Protein AF-A0A937F7K2-F1 (afdb_monomer_lite)

Secondary structure (DSSP, 8-state):
------SS-SSS-S--------------EEEEEEEE-TTSS-EEEEEEEEE-SSTT---S----S-SS---SS--HHHHHHHHHSSSEEEE-GGGGGTSSS-SEEEEEEEE-TTS-EEEEEEEEE-SEEE-TT--EEE-SS---EEEEEEEEEEETTEEEEEEEETTEEEEEEEEEE-TTS-EEEEEEEETTTEEEEEEE-

Sequence (201 aa):
MKYALIYMILLLSANITLINAGYAQVRDQRVTIYKYNPEEKDSTLIATRIYIGDSLISESGKFYWSLPIKSEFIDETIIDAAREQNPYESFDSLLCETGGASAWNKYEISFDEKKRPKMAYHYKAYYEKYDDEGNAYYAESPDYTLGEKIIFIYTKHGYVEKAYANDQLIEKIEKYYGTNGKLIKERWKAYDEYNYLIIYH

Structure (mmCIF, N/CA/C/O backbone):
data_AF-A0A937F7K2-F1
#
_entry.id   AF-A0A937F7K2-F1
#
loop_
_atom_site.group_PDB
_atom_site.id
_atom_site.type_symbol
_atom_site.label_atom_id
_atom_site.label_alt_id
_atom_site.label_comp_id
_atom_site.label_asym_id
_atom_site.label_entity_id
_atom_site.label_seq_id
_atom_site.pdbx_PDB_ins_code
_atom_site.Cartn_x
_atom_site.Cartn_y
_atom_site.Cartn_z
_atom_site.occupancy
_atom_site.B_iso_or_equiv
_atom_site.auth_seq_id
_atom_site.auth_comp_id
_atom_site.auth_asym_id
_atom_site.auth_atom_id
_atom_site.pdbx_PDB_model_num
ATOM 1 N N . MET A 1 1 ? -29.844 66.360 -4.852 1.00 39.72 1 MET A N 1
ATOM 2 C CA . MET A 1 1 ? -30.413 65.058 -4.433 1.00 39.72 1 MET A CA 1
ATOM 3 C C . MET A 1 1 ? -29.308 64.026 -4.637 1.00 39.72 1 MET A C 1
ATOM 5 O O . MET A 1 1 ? -28.987 63.771 -5.780 1.00 39.72 1 MET A O 1
ATOM 9 N N . LYS A 1 2 ? -28.485 63.603 -3.670 1.00 33.84 2 LYS A N 1
ATOM 10 C CA . LYS A 1 2 ? -28.694 63.222 -2.260 1.00 33.84 2 LYS A CA 1
ATOM 11 C C . LYS A 1 2 ? -29.590 61.973 -2.100 1.00 33.84 2 LYS A C 1
ATOM 13 O O . LYS A 1 2 ? -30.798 62.092 -2.235 1.00 33.84 2 LYS A O 1
ATOM 18 N N . TYR A 1 3 ? -28.911 60.871 -1.745 1.00 31.61 3 TYR A N 1
ATOM 19 C CA . TYR A 1 3 ? -29.329 59.628 -1.063 1.00 31.61 3 TYR A CA 1
ATOM 20 C C . TYR A 1 3 ? -30.013 58.495 -1.846 1.00 31.61 3 TYR A C 1
ATOM 22 O O . TYR A 1 3 ? -31.197 58.570 -2.143 1.00 31.61 3 TYR A O 1
ATOM 30 N N . ALA A 1 4 ? -29.238 57.422 -2.077 1.00 36.69 4 ALA A N 1
ATOM 31 C CA . ALA A 1 4 ? -29.454 56.026 -1.631 1.00 36.69 4 ALA A CA 1
ATOM 32 C C . ALA A 1 4 ? -28.521 55.132 -2.486 1.00 36.69 4 ALA A C 1
ATOM 34 O O . ALA A 1 4 ? -28.750 55.006 -3.680 1.00 36.69 4 ALA A O 1
ATOM 35 N N . LEU A 1 5 ? -27.368 54.583 -2.080 1.00 30.30 5 LEU A N 1
ATOM 36 C CA . LEU A 1 5 ? -26.919 53.947 -0.834 1.00 30.30 5 LEU A CA 1
ATOM 37 C C . LEU A 1 5 ? -27.985 53.059 -0.183 1.00 30.30 5 LEU A C 1
ATOM 39 O O . LEU A 1 5 ? -29.041 53.550 0.191 1.00 30.30 5 LEU A O 1
ATOM 43 N N . ILE A 1 6 ? -27.605 51.797 0.044 1.00 37.38 6 ILE A N 1
ATOM 44 C CA . ILE A 1 6 ? -28.350 50.724 0.721 1.00 37.38 6 ILE A CA 1
ATOM 45 C C . ILE A 1 6 ? -29.261 49.943 -0.234 1.00 37.38 6 ILE A C 1
ATOM 47 O O . ILE A 1 6 ? -30.431 50.254 -0.360 1.00 37.38 6 ILE A O 1
ATOM 51 N N . TYR A 1 7 ? -28.695 48.949 -0.928 1.00 30.92 7 TYR A N 1
ATOM 52 C CA . TYR A 1 7 ? -29.225 47.574 -1.061 1.00 30.92 7 TYR A CA 1
ATOM 53 C C . TYR A 1 7 ? -28.327 46.755 -2.008 1.00 30.92 7 TYR A C 1
ATOM 55 O O . TYR A 1 7 ? -28.735 46.307 -3.069 1.00 30.92 7 TYR A O 1
ATOM 63 N N . MET A 1 8 ? -27.060 46.569 -1.629 1.00 30.59 8 MET A N 1
ATOM 64 C CA . MET A 1 8 ? -26.275 45.399 -2.060 1.00 30.59 8 MET A CA 1
ATOM 65 C C . MET A 1 8 ? -25.144 45.116 -1.059 1.00 30.59 8 MET A C 1
ATOM 67 O O . MET A 1 8 ? -24.007 44.821 -1.401 1.00 30.59 8 MET A O 1
ATOM 71 N N . ILE 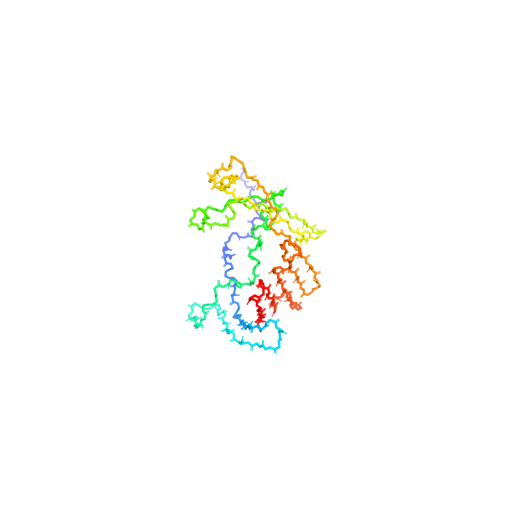A 1 9 ? -25.493 45.243 0.223 1.00 34.94 9 ILE A N 1
ATOM 72 C CA . ILE A 1 9 ? -24.753 44.708 1.364 1.00 34.94 9 ILE A CA 1
ATOM 73 C C . ILE A 1 9 ? -25.775 43.852 2.103 1.00 34.94 9 ILE A C 1
ATOM 75 O O . ILE A 1 9 ? -26.528 44.373 2.916 1.00 34.94 9 ILE A O 1
ATOM 79 N N . LEU A 1 10 ? -25.886 42.584 1.705 1.00 32.47 10 LEU A N 1
ATOM 80 C CA . LEU A 1 10 ? -26.440 41.466 2.482 1.00 32.47 10 LEU A CA 1
ATOM 81 C C . LEU A 1 10 ? -26.350 40.203 1.618 1.00 32.47 10 LEU A C 1
ATOM 83 O O . LEU A 1 10 ? -27.298 39.812 0.951 1.00 32.47 10 LEU A O 1
ATOM 87 N N . LEU A 1 11 ? -25.127 39.668 1.577 1.00 30.69 11 LEU A N 1
ATOM 88 C CA . LEU A 1 11 ? -24.752 38.250 1.402 1.00 30.69 11 LEU A CA 1
ATOM 89 C C . LEU A 1 11 ? -23.218 38.086 1.329 1.00 30.69 11 LEU A C 1
ATOM 91 O O . LEU A 1 11 ? -22.712 36.974 1.364 1.00 30.69 11 LEU A O 1
ATOM 95 N N . LEU A 1 12 ? -22.471 39.197 1.348 1.00 31.72 12 LEU A N 1
ATOM 96 C CA . LEU A 1 12 ? -21.011 39.261 1.515 1.00 31.72 12 LEU A CA 1
ATOM 97 C C . LEU A 1 12 ? -20.579 39.537 2.969 1.00 31.72 12 LEU A C 1
ATOM 99 O O . LEU A 1 12 ? -19.552 40.153 3.233 1.00 31.72 12 LEU A O 1
ATOM 103 N N . SER A 1 13 ? -21.374 39.058 3.925 1.00 31.42 13 SER A N 1
ATOM 104 C CA . SER A 1 13 ? -21.072 39.085 5.357 1.00 31.42 13 SER A CA 1
ATOM 105 C C . SER A 1 13 ? -21.273 37.697 5.969 1.00 31.42 13 SER A C 1
ATOM 107 O O . SER A 1 13 ? -22.071 37.509 6.883 1.00 31.42 13 SER A O 1
ATOM 109 N N . ALA A 1 14 ? -20.536 36.719 5.448 1.00 30.73 14 ALA A N 1
ATOM 110 C CA . ALA A 1 14 ? -19.924 35.699 6.288 1.00 30.73 14 ALA A CA 1
ATOM 111 C C . ALA A 1 14 ? -18.424 35.989 6.245 1.00 30.73 14 ALA A C 1
ATOM 113 O O . ALA A 1 14 ? -17.725 35.669 5.289 1.00 30.73 14 ALA A O 1
ATOM 114 N N . ASN A 1 15 ? -18.012 36.759 7.243 1.00 31.00 15 ASN A N 1
ATOM 115 C CA . ASN A 1 15 ? -16.680 37.273 7.478 1.00 31.00 15 ASN A CA 1
ATOM 116 C C . ASN A 1 15 ? -15.559 36.289 7.111 1.00 31.00 15 ASN A C 1
ATOM 118 O O . ASN A 1 15 ? -15.433 35.203 7.671 1.00 31.00 15 ASN A O 1
ATOM 122 N N . ILE A 1 16 ? -14.681 36.776 6.238 1.00 34.12 16 ILE A N 1
ATOM 123 C CA . ILE A 1 16 ? -13.229 36.653 6.378 1.00 34.12 16 ILE A CA 1
ATOM 124 C C . ILE A 1 16 ? -12.894 36.772 7.869 1.00 34.12 16 ILE A C 1
ATOM 126 O O . ILE A 1 16 ? -13.189 37.816 8.447 1.00 34.12 16 ILE A O 1
ATOM 130 N N . THR A 1 17 ? -12.341 35.724 8.482 1.00 27.12 17 THR A N 1
ATOM 131 C CA . THR A 1 17 ? -11.252 35.739 9.483 1.00 27.12 17 THR A CA 1
ATOM 132 C C . THR A 1 17 ? -11.159 34.354 10.132 1.00 27.12 17 THR A C 1
ATOM 134 O O . THR A 1 17 ? -12.159 33.824 10.601 1.00 27.12 17 THR A O 1
ATOM 137 N N . LEU A 1 18 ? -9.925 33.833 10.180 1.00 28.78 18 LEU A N 1
ATOM 138 C CA . LEU A 1 18 ? -9.449 32.547 10.721 1.00 28.78 18 LEU A CA 1
ATOM 139 C C . LEU A 1 18 ? -9.595 31.391 9.719 1.00 28.78 18 LEU A C 1
ATOM 141 O O . LEU A 1 18 ? -10.656 30.816 9.530 1.00 28.78 18 LEU A O 1
ATOM 145 N N . ILE A 1 19 ? -8.536 31.014 8.996 1.00 30.16 19 ILE A N 1
ATOM 146 C CA . ILE A 1 19 ? -7.372 30.340 9.601 1.00 30.16 19 ILE A CA 1
ATOM 147 C C . ILE A 1 19 ? -7.859 29.403 10.715 1.00 30.16 19 ILE A C 1
ATOM 149 O O . ILE A 1 19 ? -7.518 29.544 11.877 1.00 30.16 19 ILE A O 1
ATOM 153 N N . ASN A 1 20 ? -8.722 28.467 10.345 1.00 28.70 20 ASN A N 1
ATOM 154 C CA . ASN A 1 20 ? -8.587 27.116 10.843 1.00 28.70 20 ASN A CA 1
ATOM 155 C C . ASN A 1 20 ? -7.956 26.357 9.654 1.00 28.70 20 ASN A C 1
ATOM 157 O O . ASN A 1 20 ? -8.675 25.822 8.827 1.00 28.70 20 ASN A O 1
ATOM 161 N N . ALA A 1 21 ? -6.634 26.262 9.455 1.00 29.47 21 ALA A N 1
ATOM 162 C CA . ALA A 1 21 ? -5.661 25.838 10.463 1.00 29.47 21 ALA A CA 1
ATOM 163 C C . ALA A 1 21 ? -6.351 25.127 11.625 1.00 29.47 21 ALA A C 1
ATOM 165 O O . ALA A 1 21 ? -6.107 25.410 12.793 1.00 29.47 21 ALA A O 1
ATOM 166 N N . GLY A 1 22 ? -7.277 24.225 11.289 1.00 28.72 22 GLY A N 1
ATOM 167 C CA . GLY A 1 22 ? -7.557 23.129 12.165 1.00 28.72 22 GLY A CA 1
ATOM 168 C C . GLY A 1 22 ? -6.219 22.419 12.256 1.00 28.72 22 GLY A C 1
ATOM 169 O O . GLY A 1 22 ? -5.944 21.507 11.488 1.00 28.72 22 GLY A O 1
ATOM 170 N N . TYR A 1 23 ? -5.414 22.808 13.246 1.00 33.59 23 TYR A N 1
ATOM 171 C CA . TYR A 1 23 ? -5.164 21.871 14.317 1.00 33.59 23 TYR A CA 1
ATOM 172 C C . TYR A 1 23 ? -6.457 21.073 14.439 1.00 33.59 23 TYR A C 1
ATOM 174 O O . TYR A 1 23 ? -7.418 21.497 15.084 1.00 33.59 23 TYR A O 1
ATOM 182 N N . ALA A 1 24 ? -6.534 19.956 13.704 1.00 34.12 24 ALA A N 1
ATOM 183 C CA . ALA A 1 24 ? -7.294 18.843 14.198 1.00 34.12 24 ALA A CA 1
ATOM 184 C C . ALA A 1 24 ? -6.897 18.841 15.666 1.00 34.12 24 ALA A C 1
ATOM 186 O O . ALA A 1 24 ? -5.700 18.801 15.960 1.00 34.12 24 ALA A O 1
ATOM 187 N N . GLN A 1 25 ? -7.849 19.068 16.573 1.00 38.22 25 GLN A N 1
ATOM 188 C CA . GLN A 1 25 ? -7.627 18.631 17.935 1.00 38.22 25 GLN A CA 1
ATOM 189 C C . GLN A 1 25 ? -7.183 17.191 17.737 1.00 38.22 25 GLN A C 1
ATOM 191 O O . GLN A 1 25 ? -8.003 16.354 17.341 1.00 38.22 25 GLN A O 1
ATOM 196 N N . VAL A 1 26 ? -5.873 16.957 17.832 1.00 45.12 26 VAL A N 1
ATOM 197 C CA . VAL A 1 26 ? -5.283 15.638 17.750 1.00 45.12 26 VAL A CA 1
ATOM 198 C C . VAL A 1 26 ? -5.773 15.056 19.049 1.00 45.12 26 VAL A C 1
ATOM 200 O O . VAL A 1 26 ? -5.193 15.266 20.103 1.00 45.12 26 VAL A O 1
ATOM 203 N N . ARG A 1 27 ? -6.997 14.525 19.013 1.00 49.66 27 ARG A N 1
ATOM 204 C CA . ARG A 1 27 ? -7.576 13.867 20.164 1.00 49.66 27 ARG A CA 1
ATOM 205 C C . ARG A 1 27 ? -6.581 12.798 20.515 1.00 49.66 27 ARG A C 1
ATOM 207 O O . ARG A 1 27 ? -6.181 12.069 19.607 1.00 49.66 27 ARG A O 1
ATOM 214 N N . ASP A 1 28 ? -6.226 12.750 21.789 1.00 55.41 28 ASP A N 1
ATOM 215 C CA . ASP A 1 28 ? -5.266 11.797 22.304 1.00 55.41 28 ASP A CA 1
ATOM 216 C C . ASP A 1 28 ? -5.578 10.417 21.733 1.00 55.41 28 ASP A C 1
ATOM 218 O O . ASP A 1 28 ? -6.597 9.810 22.068 1.00 55.41 28 ASP A O 1
ATOM 222 N N . GLN A 1 29 ? -4.761 9.973 20.782 1.00 65.06 29 GLN A N 1
ATOM 223 C CA . GLN A 1 29 ? -5.010 8.733 20.069 1.00 65.06 29 GLN A CA 1
ATOM 224 C C . GLN A 1 29 ? -3.994 7.739 20.578 1.00 65.06 29 GLN A C 1
ATOM 226 O O . GLN A 1 29 ? -2.799 7.824 20.282 1.00 65.06 29 GLN A O 1
ATOM 231 N N . ARG A 1 30 ? -4.466 6.788 21.381 1.00 73.56 30 ARG A N 1
ATOM 232 C CA . ARG A 1 30 ? -3.632 5.652 21.740 1.00 73.56 30 ARG A CA 1
ATOM 233 C C . ARG A 1 30 ? -3.616 4.696 20.558 1.00 73.56 30 ARG A C 1
ATOM 235 O O . ARG A 1 30 ? -4.656 4.366 19.994 1.00 73.56 30 ARG A O 1
ATOM 242 N N . VAL A 1 31 ? -2.430 4.226 20.213 1.00 76.00 31 VAL A N 1
ATOM 243 C CA . VAL A 1 31 ? -2.203 3.223 19.184 1.00 76.00 31 VAL A CA 1
ATOM 244 C C . VAL A 1 31 ? -1.384 2.095 19.779 1.00 76.00 31 VAL A C 1
ATOM 246 O O . VAL A 1 31 ? -0.337 2.322 20.381 1.00 76.00 31 VAL A O 1
ATOM 249 N N . THR A 1 32 ? -1.857 0.870 19.608 1.00 81.19 32 THR A N 1
ATOM 250 C CA . THR A 1 32 ? -1.149 -0.336 20.038 1.00 81.19 32 THR A CA 1
ATOM 251 C C . THR A 1 32 ? -0.708 -1.11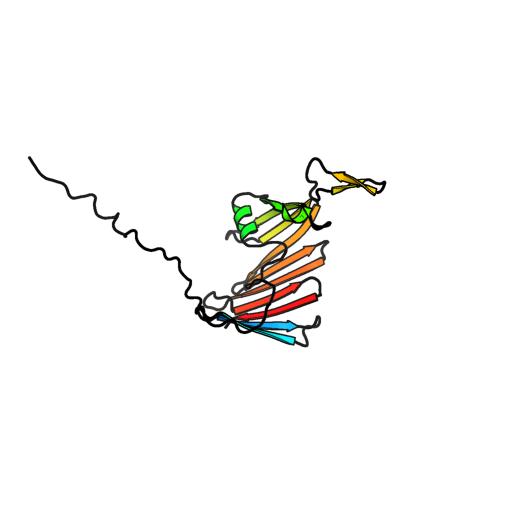1 18.808 1.00 81.19 32 THR A C 1
ATOM 253 O O . THR A 1 32 ? -1.529 -1.389 17.938 1.00 81.19 32 THR A O 1
ATOM 256 N N . ILE A 1 33 ? 0.579 -1.450 18.736 1.00 80.75 33 ILE A N 1
ATOM 257 C CA . ILE A 1 33 ? 1.193 -2.103 17.577 1.00 80.75 33 ILE A CA 1
ATOM 258 C C . I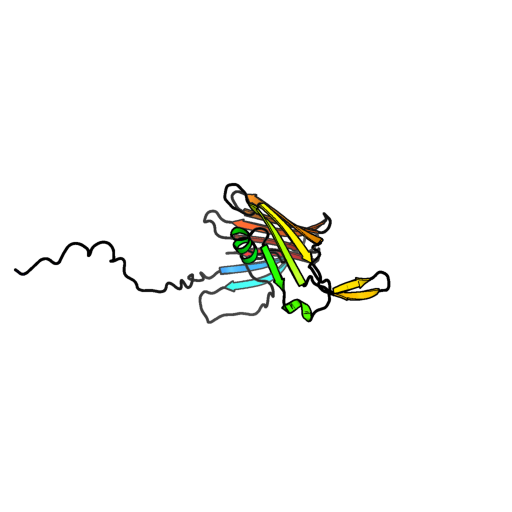LE A 1 33 ? 1.760 -3.453 18.004 1.00 80.75 33 ILE A C 1
ATOM 260 O O . ILE A 1 33 ? 2.634 -3.523 18.869 1.00 80.75 33 ILE A O 1
ATOM 264 N N . TYR A 1 34 ? 1.309 -4.512 17.347 1.00 84.06 34 TYR A N 1
ATOM 265 C CA . TYR A 1 34 ? 1.804 -5.872 17.519 1.00 84.06 34 TYR A CA 1
ATOM 266 C C . TYR A 1 34 ? 2.520 -6.333 16.254 1.00 84.06 34 TYR A C 1
ATOM 268 O O . TYR A 1 34 ? 2.057 -6.034 15.154 1.00 84.06 34 TYR A O 1
ATOM 276 N N . LYS A 1 35 ? 3.604 -7.099 16.405 1.00 85.81 35 LYS A N 1
ATOM 277 C CA . LYS A 1 35 ? 4.201 -7.899 15.326 1.00 85.81 35 LYS A CA 1
ATOM 278 C C . LYS A 1 35 ? 3.862 -9.362 15.565 1.00 85.81 35 LYS A C 1
ATOM 280 O O . LYS A 1 35 ? 4.113 -9.868 16.655 1.00 85.81 35 LYS A O 1
ATOM 285 N N . TYR A 1 36 ? 3.310 -10.025 14.562 1.00 86.25 36 TYR A N 1
ATOM 286 C CA . TYR A 1 36 ? 3.002 -11.449 14.588 1.00 86.25 36 TYR A CA 1
ATOM 287 C C . TYR A 1 36 ? 4.112 -12.259 13.923 1.00 86.25 36 TYR A C 1
ATOM 289 O O . TYR A 1 36 ? 4.803 -11.768 13.028 1.00 86.25 36 TYR A O 1
ATOM 297 N N . ASN A 1 37 ? 4.258 -13.518 14.334 1.00 84.12 37 ASN A N 1
ATOM 298 C CA . ASN A 1 37 ? 5.031 -14.486 13.560 1.00 84.12 37 ASN A CA 1
ATOM 299 C C . ASN A 1 37 ? 4.327 -14.802 12.215 1.00 84.12 37 ASN A C 1
ATOM 301 O O . ASN A 1 37 ? 3.144 -14.477 12.045 1.00 84.12 37 ASN A O 1
ATOM 305 N N . PRO A 1 38 ? 5.016 -15.420 11.237 1.00 79.50 38 PRO A N 1
ATOM 306 C CA . PRO A 1 38 ? 4.414 -15.744 9.939 1.00 79.50 38 PRO A CA 1
ATOM 307 C C . PRO A 1 38 ? 3.143 -16.608 10.034 1.00 79.50 38 PRO A C 1
ATOM 309 O O . PRO A 1 38 ? 2.215 -16.427 9.250 1.00 79.50 38 PRO A O 1
ATOM 312 N N . GLU A 1 39 ? 3.059 -17.489 11.039 1.00 81.12 39 GLU A N 1
ATOM 313 C CA . GLU A 1 39 ? 1.906 -18.373 11.284 1.00 81.12 39 GLU A CA 1
ATOM 314 C C . GLU A 1 39 ? 0.719 -17.693 11.997 1.00 81.12 39 GLU A C 1
ATOM 316 O O . GLU A 1 39 ? -0.320 -18.320 12.191 1.00 81.12 39 GLU A O 1
ATOM 321 N N . GLU A 1 40 ? 0.864 -16.430 12.408 1.00 81.75 40 GLU A N 1
ATOM 322 C CA . GLU A 1 40 ? -0.105 -15.659 13.203 1.00 81.75 40 GLU A CA 1
ATOM 323 C C . GLU A 1 40 ? -0.492 -16.251 14.570 1.00 81.75 40 GLU A C 1
ATOM 325 O O . GLU A 1 40 ? -1.500 -15.851 15.155 1.00 81.75 40 GLU A O 1
ATOM 330 N N . LYS A 1 41 ? 0.289 -17.191 15.102 1.00 82.81 41 LYS A N 1
ATOM 331 C CA . LYS A 1 41 ? -0.012 -17.839 16.387 1.00 82.81 41 LYS A CA 1
ATOM 332 C C . LYS A 1 41 ? 0.448 -17.012 17.579 1.00 82.81 41 LYS A C 1
ATOM 334 O O . LYS A 1 41 ? -0.244 -16.965 18.590 1.00 82.81 41 LYS A O 1
ATOM 339 N N . ASP A 1 42 ? 1.578 -16.328 17.422 1.00 79.38 42 ASP A N 1
ATOM 340 C CA . ASP A 1 42 ? 2.213 -15.551 18.481 1.00 79.38 42 ASP A CA 1
ATOM 341 C C . ASP A 1 42 ? 2.364 -14.095 18.053 1.00 79.38 42 ASP A C 1
ATOM 343 O O . ASP A 1 42 ? 2.586 -13.795 16.875 1.00 79.38 42 ASP A O 1
ATOM 347 N N . SER A 1 43 ? 2.281 -13.186 19.025 1.00 84.31 43 SER A N 1
ATOM 348 C CA . SER A 1 43 ? 2.467 -11.756 18.801 1.00 84.31 43 SER A CA 1
ATOM 349 C C . SER A 1 43 ? 3.338 -11.123 19.873 1.00 84.31 43 SER A C 1
ATOM 351 O O . SER A 1 43 ? 3.155 -11.390 21.061 1.00 84.31 43 SER A O 1
ATOM 353 N N . THR A 1 44 ? 4.196 -10.200 19.460 1.00 81.56 44 THR A N 1
ATOM 354 C CA . THR A 1 44 ? 4.988 -9.350 20.347 1.00 81.56 44 THR A CA 1
ATOM 355 C C . THR A 1 44 ? 4.430 -7.934 20.302 1.00 81.56 44 THR A C 1
ATOM 357 O O . THR A 1 44 ? 4.275 -7.362 19.220 1.00 81.56 44 THR A O 1
ATOM 360 N N . LEU A 1 45 ? 4.134 -7.349 21.467 1.00 79.56 45 LEU A N 1
ATOM 361 C CA . LEU A 1 45 ? 3.837 -5.920 21.566 1.00 79.56 45 LEU A CA 1
ATOM 362 C C . LEU A 1 45 ? 5.104 -5.140 21.203 1.00 79.56 45 LEU A C 1
ATOM 364 O O . LEU A 1 45 ? 6.104 -5.218 21.910 1.00 79.56 45 LEU A O 1
ATOM 368 N N . ILE A 1 46 ? 5.055 -4.398 20.101 1.00 74.56 46 ILE A N 1
ATOM 369 C CA . ILE A 1 46 ? 6.186 -3.597 19.624 1.00 74.56 46 ILE A CA 1
ATOM 370 C C . ILE A 1 46 ? 6.182 -2.229 20.289 1.00 74.56 46 ILE A C 1
ATOM 372 O O . ILE A 1 46 ? 7.218 -1.752 20.743 1.00 74.56 46 ILE A O 1
ATOM 376 N N . ALA A 1 47 ? 5.015 -1.589 20.331 1.00 68.06 47 ALA A N 1
ATOM 377 C CA . ALA A 1 47 ? 4.870 -0.266 20.908 1.00 68.06 47 ALA A CA 1
ATOM 378 C C . ALA A 1 47 ? 3.425 -0.003 21.330 1.00 68.06 47 ALA A C 1
ATOM 380 O O . ALA A 1 47 ? 2.473 -0.440 20.680 1.00 68.06 47 ALA A O 1
ATOM 381 N N . THR A 1 48 ? 3.277 0.794 22.383 1.00 65.75 48 THR A N 1
ATOM 382 C CA . THR A 1 48 ? 2.066 1.579 22.614 1.00 65.75 48 THR A CA 1
ATOM 383 C C . THR A 1 48 ? 2.454 3.035 22.449 1.00 65.75 48 THR A C 1
ATOM 385 O O . THR A 1 48 ? 3.302 3.532 23.181 1.00 65.75 48 THR A O 1
ATOM 388 N N . ARG A 1 49 ? 1.871 3.703 21.458 1.00 66.44 49 ARG A N 1
ATOM 389 C CA . ARG A 1 49 ? 2.071 5.129 21.216 1.00 66.44 49 ARG A CA 1
ATOM 390 C C . ARG A 1 49 ? 0.841 5.876 21.688 1.00 66.44 49 ARG A C 1
ATOM 392 O O . ARG A 1 49 ? -0.275 5.443 21.426 1.00 66.44 49 ARG A O 1
ATOM 399 N N . ILE A 1 50 ? 1.041 6.989 22.372 1.00 56.75 50 ILE A N 1
ATOM 400 C CA . ILE A 1 50 ? -0.033 7.928 22.674 1.00 56.75 50 ILE A CA 1
ATOM 401 C C . ILE A 1 50 ? 0.294 9.179 21.873 1.00 56.75 50 ILE A C 1
ATOM 403 O O . ILE A 1 50 ? 1.287 9.847 22.143 1.00 56.75 50 ILE A O 1
ATOM 407 N N . TYR A 1 51 ? -0.503 9.455 20.847 1.00 59.28 51 TYR A N 1
ATOM 408 C CA . TYR A 1 51 ? -0.457 10.732 20.152 1.00 59.28 51 TYR A CA 1
ATOM 409 C C . TYR A 1 51 ? -1.237 11.717 20.998 1.00 59.28 51 TYR A C 1
ATOM 411 O O . TYR A 1 51 ? -2.440 11.842 20.808 1.00 59.28 51 TYR A O 1
ATOM 419 N N . ILE A 1 52 ? -0.581 12.336 21.976 1.00 48.81 52 ILE A N 1
ATOM 420 C CA . ILE A 1 52 ? -1.206 13.397 22.761 1.00 48.81 52 ILE A CA 1
ATOM 421 C C . ILE A 1 52 ? -1.278 14.628 21.862 1.00 48.81 52 ILE A C 1
ATOM 423 O O . ILE A 1 52 ? -0.281 14.999 21.240 1.00 48.81 52 ILE A O 1
ATOM 427 N N . GLY A 1 53 ? -2.435 15.280 21.789 1.00 46.97 53 GLY A N 1
ATOM 428 C CA . GLY A 1 53 ? -2.578 16.578 21.120 1.00 46.97 53 GLY A CA 1
ATOM 429 C C . GLY A 1 53 ? -1.908 17.732 21.862 1.00 46.97 53 GLY A C 1
ATOM 430 O O . GLY A 1 53 ? -2.335 18.875 21.721 1.00 46.97 53 GLY A O 1
ATOM 431 N N . ASP A 1 54 ? -0.892 17.427 22.666 1.00 36.44 54 ASP A N 1
ATOM 432 C CA . ASP A 1 54 ? -0.156 18.332 23.525 1.00 36.44 54 ASP A CA 1
ATOM 433 C C . ASP A 1 54 ? 1.345 18.130 23.285 1.00 36.44 54 ASP A C 1
ATOM 435 O O . ASP A 1 54 ? 1.860 17.011 23.247 1.00 36.44 54 ASP A O 1
ATOM 439 N N . SER A 1 55 ? 2.048 19.240 23.095 1.00 36.81 55 SER A N 1
ATOM 440 C CA . SER A 1 55 ? 3.435 19.349 22.619 1.00 36.81 55 SER A CA 1
ATOM 441 C C . SER A 1 55 ? 4.520 18.754 23.536 1.00 36.81 55 SER A C 1
ATOM 443 O O . SER A 1 55 ? 5.707 18.912 23.259 1.00 36.81 55 SER A O 1
ATOM 445 N N . LEU A 1 56 ? 4.143 18.098 24.636 1.00 36.44 56 LEU A N 1
ATOM 446 C CA . LEU A 1 56 ? 5.015 17.890 25.795 1.00 36.44 56 LEU A CA 1
ATOM 447 C C . LEU A 1 56 ? 5.467 16.449 26.056 1.00 36.44 56 LEU A C 1
ATOM 449 O O . LEU A 1 56 ? 6.341 16.259 26.899 1.00 36.44 56 LEU A O 1
ATOM 453 N N . ILE A 1 57 ? 4.927 15.430 25.380 1.00 38.38 57 ILE A N 1
ATOM 454 C CA . ILE A 1 57 ? 5.241 14.035 25.737 1.00 38.38 57 ILE A CA 1
ATOM 455 C C . ILE A 1 57 ? 5.442 13.179 24.486 1.00 38.38 57 ILE A C 1
ATOM 457 O O . ILE A 1 57 ? 4.494 12.777 23.818 1.00 38.38 57 ILE A O 1
ATOM 461 N N . SER A 1 58 ? 6.701 12.847 24.201 1.00 39.03 58 SER A N 1
ATOM 462 C CA . SER A 1 58 ? 7.073 11.757 23.298 1.00 39.03 58 SER A CA 1
ATOM 463 C C . SER A 1 58 ? 7.900 10.738 24.077 1.00 39.03 58 SER A C 1
ATOM 465 O O . SER A 1 58 ? 9.124 10.857 24.165 1.00 39.03 58 SER A O 1
ATOM 467 N N . GLU A 1 59 ? 7.245 9.744 24.671 1.00 41.69 59 GLU A N 1
ATOM 468 C CA . GLU A 1 59 ? 7.954 8.628 25.292 1.00 41.69 59 GLU A CA 1
ATOM 469 C C . GLU A 1 59 ? 8.291 7.572 24.231 1.00 41.69 59 GLU A C 1
ATOM 471 O O . GLU A 1 59 ? 7.443 7.071 23.495 1.00 41.69 59 GLU A O 1
ATOM 476 N N . SER A 1 60 ? 9.597 7.336 24.128 1.00 36.69 60 SER A N 1
ATOM 477 C CA . SER A 1 60 ? 10.343 6.322 23.380 1.00 36.69 60 SER A CA 1
ATOM 478 C C . SER A 1 60 ? 9.564 5.256 22.597 1.00 36.69 60 SER A C 1
ATOM 480 O O . SER A 1 60 ? 8.950 4.350 23.153 1.00 36.69 60 SER A O 1
ATOM 482 N N . GLY A 1 61 ? 9.780 5.277 21.281 1.00 40.50 61 GLY A N 1
ATOM 483 C CA . GLY A 1 61 ? 9.598 4.146 20.377 1.00 40.50 61 GLY A CA 1
ATOM 484 C C . GLY A 1 61 ? 9.630 4.650 18.943 1.00 40.50 61 GLY A C 1
ATOM 485 O O . GLY A 1 61 ? 8.606 5.102 18.437 1.00 40.50 61 GLY A O 1
ATOM 486 N N . LYS A 1 62 ? 10.795 4.641 18.281 1.00 40.56 62 LYS A N 1
ATOM 487 C CA . LYS A 1 62 ? 10.917 5.015 16.860 1.00 40.56 62 LYS A CA 1
ATOM 488 C C . LYS A 1 62 ? 10.442 3.845 15.988 1.00 40.56 62 LYS A C 1
ATOM 490 O O . LYS A 1 62 ? 11.226 3.021 15.549 1.00 40.56 62 LYS A O 1
ATOM 495 N N . PHE A 1 63 ? 9.137 3.738 15.780 1.00 40.19 63 PHE A N 1
ATOM 496 C CA . PHE A 1 63 ? 8.564 3.066 14.619 1.00 40.19 63 PHE A CA 1
ATOM 497 C C . PHE A 1 63 ? 8.830 3.953 13.397 1.00 40.19 63 PHE A C 1
ATOM 499 O O . PHE A 1 63 ? 8.412 5.115 13.393 1.00 40.19 63 PHE A O 1
ATOM 506 N N . TYR A 1 64 ? 9.572 3.407 12.435 1.00 44.34 64 TYR A N 1
ATOM 507 C CA . TYR A 1 64 ? 10.073 4.085 11.234 1.00 44.34 64 TYR A CA 1
ATOM 508 C C . TYR A 1 64 ? 9.052 4.144 10.084 1.00 44.34 64 TYR A C 1
ATOM 510 O O . TYR A 1 64 ? 9.353 4.702 9.038 1.00 44.34 64 TYR A O 1
ATOM 518 N N . TRP A 1 65 ? 7.840 3.622 10.290 1.00 50.47 65 TRP A N 1
ATOM 519 C CA . TRP A 1 65 ? 6.770 3.611 9.293 1.00 50.47 65 TRP A CA 1
ATOM 520 C C . TRP A 1 65 ? 5.665 4.602 9.670 1.00 50.47 65 TRP A C 1
ATOM 522 O O . TRP A 1 65 ? 5.308 4.732 10.849 1.00 50.47 65 TRP A O 1
ATOM 532 N N . SER A 1 66 ? 5.138 5.326 8.680 1.00 62.31 66 SER A N 1
ATOM 533 C CA . SER A 1 66 ? 4.058 6.295 8.880 1.00 62.31 66 SER A CA 1
ATOM 534 C C . SER A 1 66 ? 2.776 5.591 9.320 1.00 62.31 66 SER A C 1
ATOM 536 O O . SER A 1 66 ? 2.393 4.579 8.737 1.00 62.31 66 SER A O 1
ATOM 538 N N . LEU A 1 67 ? 2.099 6.144 10.328 1.00 67.69 67 LEU A N 1
ATOM 539 C CA . LEU A 1 67 ? 0.732 5.768 10.683 1.00 67.69 67 LEU A CA 1
ATOM 540 C C . LEU A 1 67 ? -0.230 6.867 10.206 1.00 67.69 67 LEU A C 1
ATOM 542 O O . LEU A 1 67 ? 0.074 8.041 10.431 1.00 67.69 67 LEU A O 1
ATOM 546 N N . PRO A 1 68 ? -1.383 6.527 9.602 1.00 74.31 68 PRO A N 1
ATOM 547 C CA . PRO A 1 68 ? -1.823 5.175 9.234 1.00 74.31 68 PRO A CA 1
ATOM 548 C C . PRO A 1 68 ? -0.943 4.539 8.146 1.00 74.31 68 PRO A C 1
ATOM 550 O O . PRO A 1 68 ? -0.267 5.256 7.408 1.00 74.31 68 PRO A O 1
ATOM 553 N N . ILE A 1 69 ? -0.962 3.204 8.054 1.00 80.69 69 ILE A N 1
ATOM 554 C CA . ILE A 1 69 ? -0.123 2.467 7.094 1.00 80.69 69 ILE A CA 1
ATOM 555 C C . ILE A 1 69 ? -0.504 2.852 5.664 1.00 80.69 69 ILE A C 1
ATOM 557 O O . ILE A 1 69 ? -1.687 2.916 5.316 1.00 80.69 69 ILE A O 1
ATOM 561 N N . LYS A 1 70 ? 0.505 3.103 4.838 1.00 81.88 70 LYS A N 1
ATOM 562 C CA . LYS A 1 70 ? 0.389 3.333 3.398 1.00 81.88 70 LYS A CA 1
ATOM 563 C C . LYS A 1 70 ? 1.145 2.222 2.677 1.00 81.88 70 LYS A C 1
ATOM 565 O O . LYS A 1 70 ? 2.080 1.681 3.263 1.00 81.88 70 LYS A O 1
ATOM 570 N N . SER A 1 71 ? 0.733 1.891 1.457 1.00 84.94 71 SER A N 1
ATOM 571 C CA . SER A 1 71 ? 1.514 0.975 0.627 1.00 84.94 71 SER A CA 1
ATOM 572 C C . SER A 1 71 ? 2.835 1.623 0.241 1.00 84.94 71 SER A C 1
ATOM 574 O O . SER A 1 71 ? 2.924 2.841 0.068 1.00 84.94 71 SER A O 1
ATOM 576 N N . GLU A 1 72 ? 3.862 0.794 0.108 1.00 81.75 72 GLU A N 1
ATOM 577 C CA . GLU A 1 72 ? 5.157 1.211 -0.429 1.00 81.75 72 GLU A CA 1
ATOM 578 C C . GLU A 1 72 ? 5.101 1.497 -1.938 1.00 81.75 72 GLU A C 1
ATOM 580 O O . GLU A 1 72 ? 5.973 2.182 -2.466 1.00 81.75 72 GLU A O 1
ATOM 585 N N . PHE A 1 73 ? 4.069 1.004 -2.630 1.00 87.25 73 PHE A N 1
ATOM 586 C CA . PHE A 1 73 ? 3.914 1.125 -4.082 1.00 87.25 73 PHE A CA 1
ATOM 587 C C . PHE A 1 73 ? 2.955 2.237 -4.490 1.00 87.25 73 PHE A C 1
ATOM 589 O O . PHE A 1 73 ? 3.059 2.769 -5.589 1.00 87.25 73 PHE A O 1
ATOM 596 N N . ILE A 1 74 ? 1.982 2.574 -3.643 1.00 87.12 74 ILE A N 1
ATOM 597 C CA . ILE A 1 74 ? 0.989 3.596 -3.961 1.00 87.12 74 ILE A CA 1
ATOM 598 C C . ILE A 1 74 ? 0.472 4.290 -2.706 1.00 87.12 74 ILE A C 1
ATOM 600 O O . ILE A 1 74 ? 0.209 3.669 -1.678 1.00 87.12 74 ILE A O 1
ATOM 604 N N . ASP A 1 75 ? 0.273 5.601 -2.795 1.00 86.38 75 ASP A N 1
ATOM 605 C CA . ASP A 1 75 ? -0.341 6.372 -1.725 1.00 86.38 75 ASP A CA 1
ATOM 606 C C . ASP A 1 75 ? -1.384 7.367 -2.251 1.00 86.38 75 ASP A C 1
ATOM 608 O O . ASP A 1 75 ? -1.593 7.504 -3.457 1.00 86.38 75 ASP A O 1
ATOM 612 N N . GLU A 1 76 ? -2.073 8.051 -1.333 1.00 85.19 76 GLU A N 1
ATOM 613 C CA . GLU A 1 76 ? -3.118 9.024 -1.683 1.00 85.19 76 GLU A CA 1
ATOM 614 C C . GLU A 1 76 ? -2.597 10.155 -2.581 1.00 85.19 76 GLU A C 1
ATOM 616 O O . GLU A 1 76 ? -3.336 10.635 -3.431 1.00 85.19 76 GLU A O 1
ATOM 621 N N . THR A 1 77 ? -1.319 10.535 -2.468 1.00 86.19 77 THR A N 1
ATOM 622 C CA . THR A 1 77 ? -0.716 11.569 -3.324 1.00 86.19 77 THR A CA 1
ATOM 623 C C . THR A 1 77 ? -0.693 11.113 -4.781 1.00 86.19 77 THR A C 1
ATOM 625 O O . THR A 1 77 ? -1.085 11.860 -5.676 1.00 86.19 77 THR A O 1
ATOM 628 N N . ILE A 1 78 ? -0.275 9.865 -5.017 1.00 89.62 78 ILE A N 1
ATOM 629 C CA . ILE A 1 78 ? -0.270 9.245 -6.349 1.00 89.62 78 ILE A CA 1
ATOM 630 C C . ILE A 1 78 ? -1.701 9.074 -6.866 1.00 89.62 78 ILE A C 1
ATOM 632 O O . ILE A 1 78 ? -1.978 9.367 -8.029 1.00 89.62 78 ILE A O 1
ATOM 636 N N . ILE A 1 79 ? -2.620 8.614 -6.010 1.00 90.69 79 ILE A N 1
ATOM 637 C CA . ILE A 1 79 ? -4.027 8.416 -6.379 1.00 90.69 79 ILE A CA 1
ATOM 638 C C . ILE A 1 79 ? -4.664 9.741 -6.798 1.00 90.69 79 ILE A C 1
ATOM 640 O O . ILE A 1 79 ? -5.349 9.777 -7.820 1.00 90.69 79 ILE A O 1
ATOM 644 N N . ASP A 1 80 ? -4.441 10.813 -6.040 1.00 91.19 80 ASP A N 1
ATOM 645 C CA . ASP A 1 80 ? -4.996 12.133 -6.326 1.00 91.19 80 ASP A CA 1
ATOM 646 C C . ASP A 1 80 ? -4.410 12.724 -7.609 1.00 91.19 80 ASP A C 1
ATOM 648 O O . ASP A 1 80 ? -5.174 13.163 -8.471 1.00 91.19 80 ASP A O 1
ATOM 652 N N . ALA A 1 81 ? -3.092 12.634 -7.812 1.00 89.19 81 ALA A N 1
ATOM 653 C CA . ALA A 1 81 ? -2.462 13.062 -9.062 1.00 89.19 81 ALA A CA 1
ATOM 654 C C . ALA A 1 81 ? -3.015 12.289 -10.277 1.00 89.19 81 ALA A C 1
ATOM 656 O O . ALA A 1 81 ? -3.354 12.876 -11.306 1.00 89.19 81 ALA A O 1
ATOM 657 N N . ALA A 1 82 ? -3.216 10.977 -10.130 1.00 89.62 82 ALA A N 1
ATOM 658 C CA . ALA A 1 82 ? -3.775 10.126 -11.177 1.00 89.62 82 ALA A CA 1
ATOM 659 C C . ALA A 1 82 ? -5.255 10.395 -11.497 1.00 89.62 82 ALA A C 1
ATOM 661 O O . ALA A 1 82 ? -5.747 9.968 -12.543 1.00 89.62 82 ALA A O 1
ATOM 662 N N . ARG A 1 83 ? -5.999 11.099 -10.632 1.00 89.88 83 ARG A N 1
ATOM 663 C CA . ARG A 1 83 ? -7.367 11.550 -10.959 1.00 89.88 83 ARG A CA 1
ATOM 664 C C . ARG A 1 83 ? -7.368 12.683 -11.969 1.00 89.88 83 ARG A C 1
ATOM 666 O O . ARG A 1 83 ? -8.314 12.790 -12.748 1.00 89.88 83 ARG A O 1
ATOM 673 N N . GLU A 1 84 ? -6.355 13.535 -11.910 1.00 91.06 84 GLU A N 1
ATOM 674 C CA . GLU A 1 84 ? -6.209 14.690 -12.793 1.00 91.06 84 GLU A CA 1
ATOM 675 C C . GLU A 1 84 ? -5.515 14.296 -14.099 1.00 91.06 84 GLU A C 1
ATOM 677 O O . GLU A 1 84 ? -5.846 14.828 -15.160 1.00 91.06 84 GLU A O 1
ATOM 682 N N . GLN A 1 85 ? -4.611 13.314 -14.034 1.00 91.56 85 GLN A N 1
ATOM 683 C CA . GLN A 1 85 ? -3.821 12.853 -15.166 1.00 91.56 85 GLN A CA 1
ATOM 684 C C . GLN A 1 85 ? -3.628 11.330 -15.119 1.00 91.56 85 GLN A C 1
ATOM 686 O O . GLN A 1 85 ? -2.866 10.824 -14.307 1.00 91.56 85 GLN A O 1
ATOM 691 N N . ASN A 1 86 ? -4.299 10.592 -16.009 1.00 89.25 86 ASN A N 1
ATOM 692 C CA . ASN A 1 86 ? -4.186 9.133 -16.106 1.00 89.25 86 ASN A CA 1
ATOM 693 C C . ASN A 1 86 ? -3.770 8.726 -17.534 1.00 89.25 86 ASN A C 1
ATOM 695 O O . ASN A 1 86 ? -4.558 8.960 -18.457 1.00 89.25 86 ASN A O 1
ATOM 699 N N . PRO A 1 87 ? -2.583 8.128 -17.746 1.00 92.56 87 PRO A N 1
ATOM 700 C CA . PRO A 1 87 ? -1.610 7.709 -16.730 1.00 92.56 87 PRO A CA 1
ATOM 701 C C . PRO A 1 87 ? -0.928 8.881 -16.006 1.00 92.56 87 PRO A C 1
ATOM 703 O O . PRO A 1 87 ? -0.691 9.927 -16.609 1.00 92.56 87 PRO A O 1
ATOM 706 N N . TYR A 1 88 ? -0.595 8.681 -14.728 1.00 92.69 88 TYR A N 1
ATOM 707 C CA . TYR A 1 88 ? 0.249 9.595 -13.949 1.00 92.69 88 TYR A CA 1
ATOM 708 C C . TYR A 1 88 ? 1.696 9.122 -14.005 1.00 92.69 88 TYR A C 1
ATOM 710 O O . TYR A 1 88 ? 1.971 7.955 -13.732 1.00 92.69 88 TYR A O 1
ATOM 718 N N . GLU A 1 89 ? 2.617 10.022 -14.327 1.00 90.38 89 GLU A N 1
ATOM 719 C CA . GLU A 1 89 ? 4.044 9.727 -14.404 1.00 90.38 89 GLU A CA 1
ATOM 720 C C . GLU A 1 89 ? 4.821 10.595 -13.420 1.00 90.38 89 GLU A C 1
ATOM 722 O O . GLU A 1 89 ? 4.578 11.798 -13.300 1.00 90.38 89 GLU A O 1
ATOM 727 N N . SER A 1 90 ? 5.771 9.980 -12.720 1.00 85.62 90 SER A N 1
ATOM 728 C CA . SER A 1 90 ? 6.677 10.671 -11.813 1.00 85.62 90 SER A CA 1
ATOM 729 C C . SER A 1 90 ? 8.111 10.184 -11.982 1.00 85.62 90 SER A C 1
ATOM 731 O O . SER A 1 90 ? 8.384 9.000 -12.196 1.00 85.62 90 SER A O 1
ATOM 733 N N . PHE A 1 91 ? 9.035 11.135 -11.884 1.00 78.50 91 PHE A N 1
ATOM 734 C CA . PHE A 1 91 ? 10.467 10.884 -11.833 1.00 78.50 91 PHE A CA 1
ATOM 735 C C . PHE A 1 91 ? 10.921 10.929 -10.376 1.00 78.50 91 PHE A C 1
ATOM 737 O O . PHE A 1 91 ? 10.634 11.906 -9.679 1.00 78.50 91 PHE A O 1
ATOM 744 N N . ASP A 1 92 ? 11.630 9.899 -9.920 1.00 69.94 92 ASP A N 1
ATOM 745 C CA . ASP A 1 92 ? 12.241 9.901 -8.592 1.00 69.94 92 ASP A CA 1
ATOM 746 C C . ASP A 1 92 ? 13.728 10.253 -8.709 1.00 69.94 92 ASP A C 1
ATOM 748 O O . ASP A 1 92 ? 14.583 9.432 -9.047 1.00 69.94 92 ASP A O 1
ATOM 752 N N . SER A 1 93 ? 14.029 11.524 -8.433 1.00 57.47 93 SER A N 1
ATOM 753 C CA . SER A 1 93 ? 15.376 12.082 -8.539 1.00 57.47 93 SER A CA 1
ATOM 754 C C . SER A 1 93 ? 16.349 11.578 -7.473 1.00 57.47 93 SER A C 1
ATOM 756 O O . SER A 1 93 ? 17.552 11.771 -7.631 1.00 57.47 93 SER A O 1
ATOM 758 N N . LEU A 1 94 ? 15.863 10.964 -6.387 1.00 54.81 94 LEU A N 1
ATOM 759 C CA . LEU A 1 94 ? 16.707 10.456 -5.295 1.00 54.81 94 LEU A CA 1
ATOM 760 C C . LEU A 1 94 ? 17.330 9.087 -5.629 1.00 54.81 94 LEU A C 1
ATOM 762 O O . LEU A 1 94 ? 18.193 8.593 -4.904 1.00 54.81 94 LEU A O 1
ATOM 766 N N . LEU A 1 95 ? 16.939 8.486 -6.756 1.00 56.31 95 LEU A N 1
ATOM 767 C CA . LEU A 1 95 ? 17.416 7.179 -7.211 1.00 56.31 95 LEU A CA 1
ATOM 768 C C . LEU A 1 95 ? 18.790 7.190 -7.876 1.00 56.31 95 LEU A C 1
ATOM 770 O O . LEU A 1 95 ? 19.447 6.149 -7.915 1.00 56.31 95 LEU A O 1
ATOM 774 N N . CYS A 1 96 ? 19.263 8.347 -8.348 1.00 45.66 96 CYS A N 1
ATOM 775 C CA . CYS A 1 96 ? 20.593 8.481 -8.952 1.00 45.66 96 CYS A CA 1
ATOM 776 C C . CYS A 1 96 ? 21.740 8.076 -8.004 1.00 45.66 96 CYS A C 1
ATOM 778 O O . CYS A 1 96 ? 22.863 7.886 -8.459 1.00 45.66 96 CYS A O 1
ATOM 780 N N . GLU A 1 97 ? 21.472 7.934 -6.701 1.00 42.03 97 GLU A N 1
ATOM 781 C CA . GLU A 1 97 ? 22.484 7.676 -5.673 1.00 42.03 97 GLU A CA 1
ATOM 782 C C . GLU A 1 97 ? 22.533 6.217 -5.177 1.00 42.03 97 GLU A C 1
ATOM 784 O O . GLU A 1 97 ? 23.485 5.858 -4.487 1.00 42.03 97 GLU A O 1
ATOM 789 N N . THR A 1 98 ? 21.552 5.356 -5.498 1.00 38.00 98 THR A N 1
ATOM 790 C CA . THR A 1 98 ? 21.368 4.074 -4.770 1.00 38.00 98 THR A CA 1
ATOM 791 C C . THR A 1 98 ? 21.389 2.789 -5.598 1.00 38.00 98 THR A C 1
ATOM 793 O O . THR A 1 98 ? 21.292 1.722 -5.002 1.00 38.00 98 THR A O 1
ATOM 796 N N . GLY A 1 99 ? 21.596 2.847 -6.920 1.00 40.41 99 GLY A N 1
ATOM 797 C CA . GLY A 1 99 ? 21.892 1.667 -7.748 1.00 40.41 99 GLY A CA 1
ATOM 798 C C . GLY A 1 99 ? 20.884 0.517 -7.604 1.00 40.41 99 GLY A C 1
ATOM 799 O O . GLY A 1 99 ? 21.148 -0.452 -6.898 1.00 40.41 99 GLY A O 1
ATOM 800 N N . GLY A 1 100 ? 19.744 0.594 -8.304 1.00 47.72 100 GLY A N 1
ATOM 801 C CA . GLY A 1 100 ? 18.862 -0.573 -8.485 1.00 47.72 100 GLY A CA 1
ATOM 802 C C . GLY A 1 100 ? 17.348 -0.359 -8.381 1.00 47.72 100 GLY A C 1
ATOM 803 O O . GLY A 1 100 ? 16.608 -1.328 -8.536 1.00 47.72 100 GLY A O 1
ATOM 804 N N . ALA A 1 101 ? 16.846 0.862 -8.175 1.00 54.88 101 ALA A N 1
ATOM 805 C CA . ALA A 1 101 ? 15.408 1.163 -8.232 1.00 54.88 101 ALA A CA 1
ATOM 806 C C . ALA A 1 101 ? 15.053 2.042 -9.453 1.00 54.88 101 ALA A C 1
ATOM 808 O O . ALA A 1 101 ? 15.906 2.718 -10.025 1.00 54.88 101 ALA A O 1
ATOM 809 N N . SER A 1 102 ? 13.811 1.943 -9.933 1.00 57.59 102 SER A N 1
ATOM 810 C CA . SER A 1 102 ? 13.373 2.489 -11.226 1.00 57.59 102 SER A CA 1
ATOM 811 C C . SER A 1 102 ? 13.264 4.012 -11.232 1.00 57.59 102 SER A C 1
ATOM 813 O O . SER A 1 102 ? 12.420 4.560 -10.530 1.00 57.59 102 SER A O 1
ATOM 815 N N . ALA A 1 103 ? 14.053 4.683 -12.074 1.00 71.06 103 ALA A N 1
ATOM 816 C CA . ALA A 1 103 ? 14.092 6.144 -12.206 1.00 71.06 103 ALA A CA 1
ATOM 817 C C . ALA A 1 103 ? 12.729 6.783 -12.542 1.00 71.06 103 ALA A C 1
ATOM 819 O O . ALA A 1 103 ? 12.450 7.914 -12.143 1.00 71.06 103 ALA A O 1
ATOM 820 N N . TRP A 1 104 ? 11.876 6.053 -13.265 1.00 82.12 104 TRP A N 1
ATOM 821 C CA . TRP A 1 104 ? 10.550 6.509 -13.671 1.00 82.12 104 TRP A CA 1
ATOM 822 C C . TRP A 1 104 ? 9.462 5.565 -13.181 1.00 82.12 104 TRP A C 1
ATOM 824 O O . TRP A 1 104 ? 9.547 4.347 -13.366 1.00 82.12 104 TRP A O 1
ATOM 834 N N . ASN A 1 105 ? 8.405 6.157 -12.634 1.00 86.88 105 ASN A N 1
ATOM 835 C CA . ASN A 1 105 ? 7.191 5.473 -12.225 1.00 86.88 105 ASN A CA 1
ATOM 836 C C . ASN A 1 105 ? 6.028 5.956 -13.088 1.00 86.88 105 ASN A C 1
ATOM 838 O O . ASN A 1 105 ? 5.870 7.155 -13.316 1.00 86.88 105 ASN A O 1
ATOM 842 N N . LYS A 1 106 ? 5.200 5.024 -13.552 1.00 92.31 106 LYS A N 1
ATOM 843 C CA . LYS A 1 106 ? 3.945 5.320 -14.245 1.00 92.31 106 LYS A CA 1
ATOM 844 C C . LYS A 1 106 ? 2.811 4.557 -13.580 1.00 92.31 106 LYS A C 1
ATOM 846 O O . LYS A 1 106 ? 2.940 3.362 -13.329 1.00 92.31 106 LYS A O 1
ATOM 851 N N . TYR A 1 107 ? 1.692 5.226 -13.347 1.00 94.44 107 TYR A N 1
ATOM 852 C CA . TYR A 1 107 ? 0.511 4.664 -12.708 1.00 94.44 107 TYR A CA 1
ATOM 853 C C . TYR A 1 107 ? -0.695 4.769 -13.629 1.00 94.44 107 TYR A C 1
ATOM 855 O O . TYR A 1 107 ? -1.076 5.857 -14.055 1.00 94.44 107 TYR A O 1
ATOM 863 N N . GLU A 1 108 ? -1.332 3.632 -13.883 1.00 97.06 108 GLU A N 1
ATOM 864 C CA . GLU A 1 108 ? -2.627 3.555 -14.557 1.00 97.06 108 GLU A CA 1
ATOM 865 C C . GLU A 1 108 ? -3.677 3.088 -13.548 1.00 97.06 108 GLU A C 1
ATOM 867 O O . GLU A 1 108 ? -3.707 1.914 -13.168 1.00 97.06 108 GLU A O 1
ATOM 872 N N . ILE A 1 109 ? -4.529 4.008 -13.084 1.00 97.25 109 ILE A N 1
ATOM 873 C CA . ILE A 1 109 ? -5.516 3.729 -12.029 1.00 97.25 109 ILE A CA 1
ATOM 874 C C . ILE A 1 109 ? -6.926 3.692 -12.608 1.00 97.25 109 ILE A C 1
ATOM 876 O O . ILE A 1 109 ? -7.379 4.606 -13.292 1.00 97.25 109 ILE A O 1
ATOM 880 N N . SER A 1 110 ? -7.661 2.637 -12.286 1.00 97.12 110 SER A N 1
ATOM 881 C CA . SER A 1 110 ? -9.094 2.531 -12.550 1.00 97.12 110 SER A CA 1
ATOM 882 C C . SER A 1 110 ? -9.892 2.842 -11.289 1.00 97.12 110 SER A C 1
ATOM 884 O O . SER A 1 110 ? -9.493 2.470 -10.184 1.00 97.12 110 SER A O 1
ATOM 886 N N . PHE A 1 111 ? -11.046 3.485 -11.453 1.00 95.25 111 PHE A N 1
ATOM 887 C CA . PHE A 1 111 ? -11.930 3.873 -10.355 1.00 95.25 111 PHE A CA 1
ATOM 888 C C . PHE A 1 111 ? -13.300 3.195 -10.484 1.00 95.25 111 PHE A C 1
ATOM 890 O O . PHE A 1 111 ? -13.734 2.847 -11.582 1.00 95.25 111 PHE A O 1
ATOM 897 N N . ASP A 1 112 ? -13.983 2.987 -9.359 1.00 93.00 112 ASP A N 1
ATOM 898 C CA . ASP A 1 112 ? -15.370 2.518 -9.334 1.00 93.00 112 ASP A CA 1
ATOM 899 C C . ASP A 1 112 ? -16.384 3.658 -9.574 1.00 93.00 112 ASP A C 1
ATOM 901 O O . ASP A 1 112 ? -16.022 4.827 -9.708 1.00 93.00 112 ASP A O 1
ATOM 905 N N . GLU A 1 113 ? -17.681 3.334 -9.597 1.00 92.69 113 GLU A N 1
ATOM 906 C CA . GLU A 1 113 ? -18.773 4.309 -9.790 1.00 92.69 113 GLU A CA 1
ATOM 907 C C . GLU A 1 113 ? -18.807 5.415 -8.720 1.00 92.69 113 GLU A C 1
ATOM 909 O O . GLU A 1 113 ? -19.312 6.511 -8.960 1.00 92.69 113 GLU A O 1
ATOM 914 N N . LYS A 1 114 ? -18.246 5.148 -7.535 1.00 92.31 114 LYS A N 1
ATOM 915 C CA . LYS A 1 114 ? -18.106 6.116 -6.439 1.00 92.31 114 LYS A CA 1
ATOM 916 C C . LYS A 1 114 ? -16.778 6.871 -6.506 1.00 92.31 114 LYS A C 1
ATOM 918 O O . LYS A 1 114 ? -16.41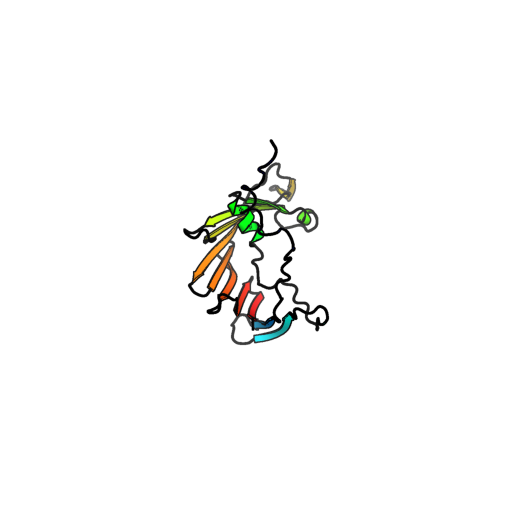4 7.541 -5.542 1.00 92.31 114 LYS A O 1
ATOM 923 N N . LYS A 1 115 ? -16.058 6.765 -7.626 1.00 91.31 115 LYS A N 1
ATOM 924 C CA . LYS A 1 115 ? -14.731 7.342 -7.858 1.00 91.31 115 LYS A CA 1
ATOM 925 C C . LYS A 1 115 ? -13.674 6.855 -6.862 1.00 91.31 115 LYS A C 1
ATOM 927 O O . LYS A 1 115 ? -12.716 7.575 -6.600 1.00 91.31 115 LYS A O 1
ATOM 932 N N . ARG A 1 116 ? -13.805 5.661 -6.289 1.00 92.44 116 ARG A N 1
ATOM 933 C CA . ARG A 1 116 ? -12.779 5.072 -5.409 1.00 92.44 116 ARG A CA 1
ATOM 934 C C . ARG A 1 116 ? -11.815 4.221 -6.240 1.00 92.44 116 ARG A C 1
ATOM 936 O O . ARG A 1 116 ? -12.299 3.568 -7.166 1.00 92.44 116 ARG A O 1
ATOM 943 N N . PRO A 1 117 ? -10.496 4.227 -5.975 1.00 94.81 117 PRO A N 1
ATOM 944 C CA . PRO A 1 117 ? -9.555 3.421 -6.751 1.00 94.81 117 PRO A CA 1
ATOM 945 C C . PRO A 1 117 ? -9.933 1.945 -6.638 1.00 94.81 117 PRO A C 1
ATOM 947 O O . PRO A 1 117 ? -10.230 1.460 -5.560 1.00 94.81 117 PRO A O 1
ATOM 950 N N . LYS A 1 118 ? -9.989 1.235 -7.760 1.00 96.38 118 LYS A N 1
ATOM 951 C CA . LYS A 1 118 ? -10.372 -0.182 -7.843 1.00 96.38 118 LYS A CA 1
ATOM 952 C C . LYS A 1 118 ? -9.159 -1.056 -8.126 1.00 96.38 118 LYS A C 1
ATOM 954 O O . LYS A 1 118 ? -9.012 -2.135 -7.555 1.00 96.38 118 LYS A O 1
ATOM 959 N N . MET A 1 119 ? -8.306 -0.594 -9.030 1.00 97.25 119 MET A N 1
ATOM 960 C CA . MET A 1 119 ? -7.095 -1.289 -9.440 1.00 97.25 119 MET A CA 1
ATOM 961 C C . MET A 1 119 ? -6.098 -0.274 -9.983 1.00 97.25 119 MET A C 1
ATOM 963 O O . MET A 1 119 ? -6.519 0.635 -10.699 1.00 97.25 119 MET A O 1
ATOM 967 N N . ALA A 1 120 ? -4.820 -0.454 -9.677 1.00 97.00 120 ALA A N 1
ATOM 968 C CA . ALA A 1 120 ? -3.721 0.316 -10.237 1.00 97.00 120 ALA A CA 1
ATOM 969 C C . ALA A 1 120 ? -2.682 -0.625 -10.855 1.00 97.00 120 ALA A C 1
ATOM 971 O O . ALA A 1 120 ? -2.401 -1.689 -10.299 1.00 97.00 120 ALA A O 1
ATOM 972 N N . TYR A 1 121 ? -2.124 -0.227 -11.992 1.00 96.94 121 TYR A N 1
ATOM 973 C CA . TYR A 1 121 ? -0.908 -0.816 -12.543 1.00 96.94 121 TYR A CA 1
ATOM 974 C C . TYR A 1 121 ? 0.230 0.177 -12.347 1.00 96.94 121 TYR A C 1
ATOM 976 O O . TYR A 1 121 ? 0.145 1.309 -12.824 1.00 96.94 121 TYR A O 1
ATOM 984 N N . HIS A 1 122 ? 1.258 -0.247 -11.620 1.00 94.44 122 HIS A N 1
ATOM 985 C CA . HIS A 1 122 ? 2.474 0.513 -11.373 1.00 94.44 122 HIS A CA 1
ATOM 986 C C . HIS A 1 122 ? 3.574 -0.031 -12.279 1.00 94.44 122 HIS A C 1
ATOM 988 O O . HIS A 1 122 ? 4.019 -1.172 -12.145 1.00 94.44 122 HIS A O 1
ATOM 994 N N . TYR A 1 123 ? 3.980 0.786 -13.241 1.00 91.62 123 TYR A N 1
ATOM 995 C CA . TYR A 1 123 ? 5.069 0.489 -14.153 1.00 91.62 123 TYR A CA 1
ATOM 996 C C . TYR A 1 123 ? 6.335 1.221 -13.736 1.00 91.62 123 TYR A C 1
ATOM 998 O O . TYR A 1 123 ? 6.297 2.360 -13.264 1.00 91.62 123 TYR A O 1
ATOM 1006 N N . LYS A 1 124 ? 7.455 0.561 -13.993 1.00 86.94 124 LYS A N 1
ATOM 1007 C CA . LYS A 1 124 ? 8.799 0.959 -13.611 1.00 86.94 124 LYS A CA 1
ATOM 1008 C C . LYS A 1 124 ? 9.678 0.996 -14.852 1.00 86.94 124 LYS A C 1
ATOM 1010 O O . LYS A 1 124 ? 9.661 0.055 -15.649 1.00 86.94 124 LYS A O 1
ATOM 1015 N N . ALA A 1 125 ? 10.444 2.068 -15.014 1.00 82.69 125 ALA A N 1
ATOM 1016 C CA . ALA A 1 125 ? 11.487 2.149 -16.029 1.00 82.69 125 ALA A CA 1
ATOM 1017 C C . ALA A 1 125 ? 12.817 2.578 -15.403 1.00 82.69 125 ALA A C 1
ATOM 1019 O O . ALA A 1 125 ? 12.880 3.490 -14.574 1.00 82.69 125 ALA A O 1
ATOM 1020 N N . TYR A 1 126 ? 13.883 1.892 -15.807 1.00 75.12 126 TYR A N 1
ATOM 1021 C CA . TYR A 1 126 ? 15.253 2.164 -15.384 1.00 75.12 126 TYR A CA 1
ATOM 1022 C C . TYR A 1 126 ? 15.949 3.064 -16.401 1.00 75.12 126 TYR A C 1
ATOM 1024 O O . TYR A 1 126 ? 15.687 2.983 -17.601 1.00 75.12 126 TYR A O 1
ATOM 1032 N N . TYR A 1 127 ? 16.829 3.930 -15.903 1.00 68.50 127 TYR A N 1
ATOM 1033 C CA . TYR A 1 127 ? 17.611 4.838 -16.740 1.00 68.50 127 TYR A CA 1
ATOM 1034 C C . TYR A 1 127 ? 18.844 4.143 -17.340 1.00 68.50 127 TYR A C 1
ATOM 1036 O O . TYR A 1 127 ? 19.180 4.374 -18.498 1.00 68.50 127 TYR A O 1
ATOM 1044 N N . GLU A 1 128 ? 19.475 3.258 -16.562 1.00 71.06 128 GLU A N 1
ATOM 1045 C CA . GLU A 1 128 ? 20.609 2.423 -16.965 1.00 71.06 128 GLU A CA 1
ATOM 1046 C C . GLU A 1 128 ? 20.121 1.031 -17.390 1.00 71.06 128 GLU A C 1
ATOM 1048 O O . GLU A 1 128 ? 19.321 0.397 -16.697 1.00 71.06 128 GLU A O 1
ATOM 1053 N N . LYS A 1 129 ? 20.601 0.567 -18.542 1.00 69.88 129 LYS A N 1
ATOM 1054 C CA . LYS A 1 129 ? 20.404 -0.781 -19.084 1.00 69.88 129 LYS A CA 1
ATOM 1055 C C . LYS A 1 129 ? 21.769 -1.401 -19.389 1.00 69.88 129 LYS A C 1
ATOM 1057 O O . LYS A 1 129 ? 22.754 -0.680 -19.500 1.00 69.88 129 LYS A O 1
ATOM 1062 N N . TYR A 1 130 ? 21.818 -2.720 -19.552 1.00 74.62 130 TYR A N 1
ATOM 1063 C CA . TYR A 1 130 ? 23.024 -3.445 -19.961 1.00 74.62 130 TYR A CA 1
ATOM 1064 C C . TYR A 1 130 ? 22.770 -4.131 -21.301 1.00 74.62 130 TYR A C 1
ATOM 1066 O O . TYR A 1 130 ? 21.685 -4.680 -21.506 1.00 74.62 130 TYR A O 1
ATOM 1074 N N . ASP A 1 131 ? 23.727 -4.052 -22.223 1.00 78.25 131 ASP A N 1
ATOM 1075 C CA . ASP A 1 131 ? 23.686 -4.828 -23.465 1.00 78.25 131 ASP A CA 1
ATOM 1076 C C . ASP A 1 131 ? 24.020 -6.316 -23.212 1.00 78.25 131 ASP A C 1
ATOM 1078 O O . ASP A 1 131 ? 24.351 -6.714 -22.092 1.00 78.25 131 ASP A O 1
ATOM 1082 N N . ASP A 1 132 ? 23.928 -7.153 -24.251 1.00 83.50 132 ASP A N 1
ATOM 1083 C CA . ASP A 1 132 ? 24.216 -8.597 -24.166 1.00 83.50 132 ASP A CA 1
ATOM 1084 C C . ASP A 1 132 ? 25.676 -8.904 -23.759 1.00 83.50 132 ASP A C 1
ATOM 1086 O O . ASP A 1 132 ? 26.000 -10.029 -23.371 1.00 83.50 132 ASP A O 1
ATOM 1090 N N . GLU A 1 133 ? 26.561 -7.908 -23.834 1.00 88.75 133 GLU A N 1
ATOM 1091 C CA . GLU A 1 133 ? 27.976 -7.975 -23.459 1.00 88.75 133 GLU A CA 1
ATOM 1092 C C . GLU A 1 133 ? 28.219 -7.473 -22.021 1.00 88.75 133 GLU A C 1
ATOM 1094 O O . GLU A 1 133 ? 29.331 -7.589 -21.500 1.00 88.75 133 GLU A O 1
ATOM 1099 N N . GLY A 1 134 ? 27.177 -6.968 -21.350 1.00 80.88 134 GLY A N 1
ATOM 1100 C CA . GLY A 1 134 ? 27.228 -6.440 -19.990 1.00 80.88 134 GLY A CA 1
ATOM 1101 C C . GLY A 1 134 ? 27.707 -4.989 -19.888 1.00 80.88 134 GLY A C 1
ATOM 1102 O O . GLY A 1 134 ? 28.014 -4.541 -18.782 1.00 80.88 134 GLY A O 1
ATOM 1103 N N . ASN A 1 135 ? 27.780 -4.236 -20.991 1.00 80.56 135 ASN A N 1
ATOM 1104 C CA . ASN A 1 135 ? 28.122 -2.814 -20.959 1.00 80.56 135 ASN A CA 1
ATOM 1105 C C . ASN A 1 135 ? 26.890 -1.969 -20.621 1.00 80.56 135 ASN A C 1
ATOM 1107 O O . ASN A 1 135 ? 25.821 -2.128 -21.215 1.00 80.56 135 ASN A O 1
ATOM 1111 N N . ALA A 1 136 ? 27.055 -1.032 -19.686 1.00 73.62 136 ALA A N 1
ATOM 1112 C CA . ALA A 1 136 ? 26.003 -0.095 -19.318 1.00 73.62 136 ALA A CA 1
ATOM 1113 C C . ALA A 1 136 ? 25.739 0.924 -20.440 1.00 73.62 136 ALA A C 1
ATOM 1115 O O . ALA A 1 136 ? 26.668 1.539 -20.969 1.00 73.62 136 ALA A O 1
ATOM 1116 N N . TYR A 1 137 ? 24.468 1.161 -20.752 1.00 71.38 137 TYR A N 1
ATOM 1117 C CA . TYR A 1 137 ? 24.011 2.241 -21.621 1.00 71.38 137 TYR A CA 1
ATOM 1118 C C . TYR A 1 137 ? 22.779 2.931 -21.026 1.00 71.38 137 TYR A C 1
ATOM 1120 O O . TYR A 1 137 ? 22.025 2.348 -20.247 1.00 71.38 137 TYR A O 1
ATOM 1128 N N . TYR A 1 138 ? 22.566 4.191 -21.403 1.00 69.69 138 TYR A N 1
ATOM 1129 C CA . TYR A 1 138 ? 21.427 4.980 -20.938 1.00 69.69 138 TYR A CA 1
ATOM 1130 C C . TYR A 1 138 ? 20.338 5.012 -22.005 1.00 69.69 138 TYR A C 1
ATOM 1132 O O . TYR A 1 138 ? 20.614 5.298 -23.171 1.00 69.69 138 TYR A O 1
ATOM 1140 N N . ALA A 1 139 ? 19.101 4.702 -21.622 1.00 63.28 139 ALA A N 1
ATOM 1141 C CA . ALA A 1 139 ? 17.986 4.707 -22.560 1.00 63.28 139 ALA A CA 1
ATOM 1142 C C . ALA A 1 139 ? 17.565 6.150 -22.904 1.00 63.28 139 ALA A C 1
ATOM 1144 O O . ALA A 1 139 ? 17.316 6.956 -22.011 1.00 63.28 139 ALA A O 1
ATOM 1145 N N . GLU A 1 140 ? 17.430 6.467 -24.198 1.00 64.44 140 GLU A N 1
ATOM 1146 C CA . GLU A 1 140 ? 16.947 7.784 -24.662 1.00 64.44 140 GLU A CA 1
ATOM 1147 C C . GLU A 1 140 ? 15.469 8.038 -24.309 1.00 64.44 140 GLU A C 1
ATOM 1149 O O . GLU A 1 140 ? 15.017 9.181 -24.276 1.00 64.44 140 GLU A O 1
ATOM 1154 N N . SER A 1 141 ? 14.708 6.973 -24.036 1.00 68.38 141 SER A N 1
ATOM 1155 C CA . SER A 1 141 ? 13.312 7.029 -23.593 1.00 68.38 141 SER A CA 1
ATOM 1156 C C . SER A 1 141 ? 13.021 5.927 -22.564 1.00 68.38 141 SER A C 1
ATOM 1158 O O . SER A 1 141 ? 13.636 4.857 -22.631 1.00 68.38 141 SER A O 1
ATOM 1160 N N . PRO A 1 142 ? 12.117 6.168 -21.593 1.00 73.62 142 PRO 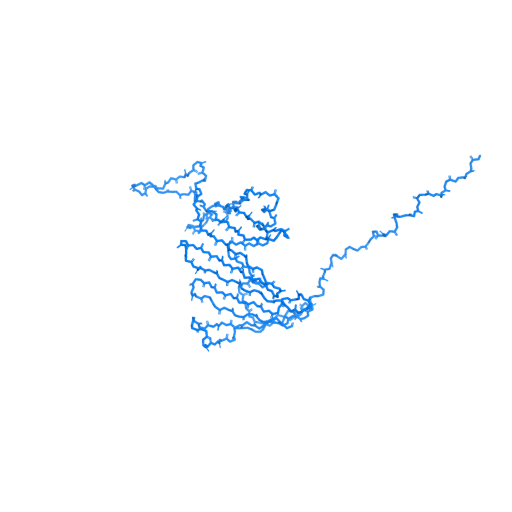A N 1
ATOM 1161 C CA . PRO A 1 142 ? 11.788 5.185 -20.571 1.00 73.62 142 PRO A CA 1
ATOM 1162 C C . PRO A 1 142 ? 11.035 4.002 -21.184 1.00 73.62 142 PRO A C 1
ATOM 1164 O O . PRO A 1 142 ? 9.968 4.149 -21.777 1.00 73.62 142 PRO A O 1
ATOM 1167 N N . ASP A 1 143 ? 11.597 2.814 -21.005 1.00 81.12 143 ASP A N 1
ATOM 1168 C CA . ASP A 1 143 ? 10.961 1.554 -21.371 1.00 81.12 143 ASP A CA 1
ATOM 1169 C C . ASP A 1 143 ? 10.288 0.956 -20.135 1.00 81.12 143 ASP A C 1
ATOM 1171 O O . ASP A 1 143 ? 10.954 0.484 -19.208 1.00 81.12 143 ASP A O 1
ATOM 1175 N N . TYR A 1 144 ? 8.963 1.070 -20.089 1.00 85.56 144 TYR A N 1
ATOM 1176 C CA . TYR A 1 144 ? 8.168 0.716 -18.923 1.00 85.56 144 TYR A CA 1
ATOM 1177 C C . TYR A 1 144 ? 7.890 -0.780 -18.859 1.00 85.56 144 TYR A C 1
ATOM 1179 O O . TYR A 1 144 ? 7.244 -1.358 -19.732 1.00 85.56 144 TYR A O 1
ATOM 1187 N N . THR A 1 145 ? 8.270 -1.373 -17.736 1.00 88.62 145 THR A N 1
ATOM 1188 C CA . THR A 1 145 ? 7.908 -2.741 -17.364 1.00 88.62 145 THR A CA 1
ATOM 1189 C C . THR A 1 145 ? 6.879 -2.710 -16.244 1.00 88.62 145 THR A C 1
ATOM 1191 O O . THR A 1 145 ? 6.896 -1.809 -15.405 1.00 88.62 145 THR A O 1
ATOM 1194 N N . LEU A 1 146 ? 5.935 -3.652 -16.239 1.00 90.88 146 LEU A N 1
ATOM 1195 C CA . LEU A 1 146 ? 4.977 -3.756 -15.142 1.00 90.88 146 LEU A CA 1
ATOM 1196 C C . LEU A 1 146 ? 5.717 -4.233 -13.887 1.00 90.88 146 LEU A C 1
ATOM 1198 O O . LEU A 1 146 ? 6.239 -5.345 -13.882 1.00 90.88 146 LEU A O 1
ATOM 1202 N N . GLY A 1 147 ? 5.744 -3.401 -12.847 1.00 90.25 147 GLY A N 1
ATOM 1203 C CA . GLY A 1 147 ? 6.255 -3.781 -11.535 1.00 90.25 147 GLY A CA 1
ATOM 1204 C C . GLY A 1 147 ? 5.155 -4.452 -10.724 1.00 90.25 147 GLY A C 1
ATOM 1205 O O . GLY A 1 147 ? 5.222 -5.644 -10.423 1.00 90.25 147 GLY A O 1
ATOM 1206 N N . GLU A 1 148 ? 4.101 -3.691 -10.425 1.00 94.75 148 GLU A N 1
ATOM 1207 C CA . GLU A 1 148 ? 3.070 -4.111 -9.485 1.00 94.75 148 GLU A CA 1
ATOM 1208 C C . GLU A 1 148 ? 1.654 -3.924 -10.029 1.00 94.75 148 GLU A C 1
ATOM 1210 O O . GLU A 1 148 ? 1.297 -2.924 -10.657 1.00 94.75 148 GLU A O 1
ATOM 1215 N N . LYS A 1 149 ? 0.796 -4.893 -9.711 1.00 97.56 149 LYS A N 1
ATOM 1216 C CA . LYS A 1 149 ? -0.656 -4.778 -9.832 1.00 97.56 149 LYS A CA 1
ATOM 1217 C C . LYS A 1 149 ? -1.259 -4.637 -8.445 1.00 97.56 149 LYS A C 1
ATOM 1219 O O . LYS A 1 149 ? -1.125 -5.532 -7.614 1.00 97.56 149 LYS A O 1
ATOM 1224 N N . ILE A 1 150 ? -1.993 -3.557 -8.223 1.00 97.56 150 ILE A N 1
ATOM 1225 C CA . ILE A 1 150 ? -2.579 -3.227 -6.926 1.00 97.56 150 ILE A CA 1
ATOM 1226 C C . ILE A 1 150 ? -4.097 -3.294 -7.038 1.00 97.56 150 ILE A C 1
ATOM 1228 O O . ILE A 1 150 ? -4.685 -2.733 -7.961 1.00 97.56 150 ILE A O 1
ATOM 1232 N N . ILE A 1 151 ? -4.748 -4.010 -6.123 1.00 98.00 151 ILE A N 1
ATOM 1233 C CA . ILE A 1 151 ? -6.199 -4.217 -6.106 1.00 98.00 151 ILE A CA 1
ATOM 1234 C C . ILE A 1 151 ? -6.776 -3.653 -4.812 1.00 98.00 151 ILE A C 1
ATOM 1236 O O . ILE A 1 151 ? -6.326 -3.992 -3.718 1.00 98.00 151 ILE A O 1
ATOM 1240 N N . PHE A 1 152 ? -7.841 -2.867 -4.954 1.00 96.94 152 PHE A N 1
ATOM 1241 C CA . PHE A 1 152 ? -8.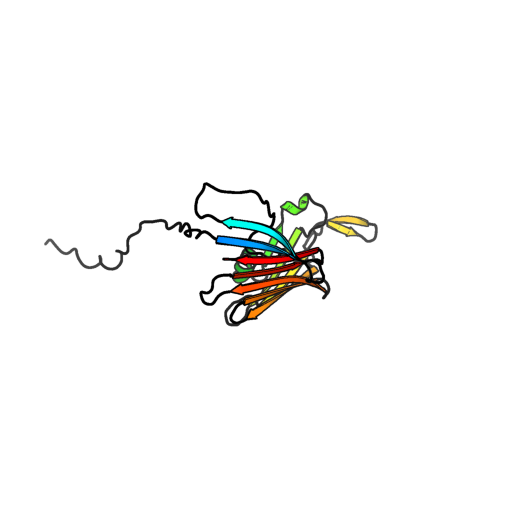556 -2.231 -3.857 1.00 96.94 152 PHE A CA 1
ATOM 1242 C C . PHE A 1 152 ? -9.949 -2.847 -3.716 1.00 96.94 152 PHE A C 1
ATOM 1244 O O . PHE A 1 152 ? -10.745 -2.887 -4.658 1.00 96.94 152 PHE A O 1
ATOM 1251 N N . ILE A 1 153 ? -10.261 -3.336 -2.520 1.00 96.69 153 ILE A N 1
ATOM 1252 C CA . ILE A 1 153 ? -11.521 -4.011 -2.211 1.00 96.69 153 ILE A CA 1
ATOM 1253 C C . ILE A 1 153 ? -12.197 -3.270 -1.066 1.00 96.69 153 ILE A C 1
ATOM 1255 O O . ILE A 1 153 ? -11.715 -3.280 0.063 1.00 96.69 153 ILE A O 1
ATOM 1259 N N . TYR A 1 154 ? -13.351 -2.663 -1.335 1.00 93.50 154 TYR A N 1
ATOM 1260 C CA . TYR A 1 154 ? -14.118 -1.944 -0.320 1.00 93.50 154 TYR A CA 1
ATOM 1261 C C . TYR A 1 154 ? -15.228 -2.802 0.266 1.00 93.50 154 TYR A C 1
ATOM 1263 O O . TYR A 1 154 ? -16.003 -3.432 -0.452 1.00 93.50 154 TYR A O 1
ATOM 1271 N N . THR A 1 155 ? -15.366 -2.736 1.583 1.00 90.19 155 THR A N 1
ATOM 1272 C CA . THR A 1 155 ? -16.477 -3.319 2.334 1.00 90.19 155 THR A CA 1
ATOM 1273 C C . THR A 1 155 ? -17.239 -2.211 3.062 1.00 90.19 155 THR A C 1
ATOM 1275 O O . THR A 1 155 ? -16.842 -1.046 3.048 1.00 90.19 155 THR A O 1
ATOM 1278 N N . LYS A 1 156 ? -18.347 -2.554 3.725 1.00 87.00 156 LYS A N 1
ATOM 1279 C CA . LYS A 1 156 ? -19.127 -1.586 4.515 1.00 87.00 156 LYS A CA 1
ATOM 1280 C C . LYS A 1 156 ? -18.315 -0.947 5.654 1.00 87.00 156 LYS A C 1
ATOM 1282 O O . LYS A 1 156 ? -18.586 0.190 6.022 1.00 87.00 156 LYS A O 1
ATOM 1287 N N . HIS A 1 157 ? -17.352 -1.678 6.212 1.00 88.81 157 HIS A N 1
ATOM 1288 C CA . HIS A 1 157 ? -16.638 -1.304 7.437 1.00 88.81 157 HIS A CA 1
ATOM 1289 C C . HIS A 1 157 ? -15.118 -1.340 7.271 1.00 88.81 157 HIS A C 1
ATOM 1291 O O . HIS A 1 157 ? -14.388 -1.465 8.251 1.00 88.81 157 HIS A O 1
ATOM 1297 N N . GLY A 1 158 ? -14.621 -1.266 6.040 1.00 91.38 158 GLY A N 1
ATOM 1298 C CA . GLY A 1 158 ? -13.203 -1.459 5.790 1.00 91.38 158 GLY A CA 1
ATOM 1299 C C . GLY A 1 158 ? -12.826 -1.406 4.328 1.00 91.38 158 GLY A C 1
ATOM 1300 O O . GLY A 1 158 ? -13.690 -1.429 3.447 1.00 91.38 158 GLY A O 1
ATOM 1301 N N . TYR A 1 159 ? -11.526 -1.408 4.084 1.00 92.38 159 TYR A N 1
ATOM 1302 C CA . TYR A 1 159 ? -10.975 -1.662 2.765 1.00 92.38 159 TYR A CA 1
ATOM 1303 C C . TYR A 1 159 ? -9.763 -2.588 2.872 1.00 92.38 159 TYR A C 1
ATOM 1305 O O . TYR A 1 159 ? -9.112 -2.657 3.915 1.00 92.38 159 TYR A O 1
ATOM 1313 N N . VAL A 1 160 ? -9.506 -3.329 1.803 1.00 96.44 160 VAL A N 1
ATOM 1314 C CA . VAL A 1 160 ? -8.332 -4.182 1.653 1.00 96.44 160 VAL A CA 1
ATOM 1315 C C . VAL A 1 160 ? -7.580 -3.746 0.408 1.00 96.44 160 VAL A C 1
ATOM 1317 O O . VAL A 1 160 ? -8.169 -3.664 -0.669 1.00 96.44 160 VAL A O 1
ATOM 1320 N N . GLU A 1 161 ? -6.289 -3.508 0.569 1.00 96.38 161 GLU A N 1
ATOM 1321 C CA . GLU A 1 161 ? -5.317 -3.319 -0.497 1.00 96.38 161 GLU A CA 1
ATOM 1322 C C . GLU A 1 161 ? -4.497 -4.589 -0.669 1.00 96.38 161 GLU A C 1
ATOM 1324 O O . GLU A 1 161 ? -4.136 -5.236 0.320 1.00 96.38 161 GLU A O 1
ATOM 1329 N N . LYS A 1 162 ? -4.203 -4.951 -1.914 1.00 97.75 162 LYS A N 1
ATOM 1330 C CA . LYS A 1 162 ? -3.305 -6.058 -2.239 1.00 97.75 162 LYS A CA 1
ATOM 1331 C C . LYS A 1 162 ? -2.397 -5.661 -3.387 1.00 97.75 162 LYS A C 1
ATOM 1333 O O . LYS A 1 162 ? -2.924 -5.386 -4.464 1.00 97.75 162 LYS A O 1
ATOM 1338 N N . ALA A 1 163 ? -1.088 -5.695 -3.179 1.00 97.00 163 ALA A N 1
ATOM 1339 C CA . ALA A 1 163 ? -0.106 -5.524 -4.241 1.00 97.00 163 ALA A CA 1
ATOM 1340 C C . ALA A 1 163 ? 0.460 -6.883 -4.662 1.00 97.00 163 ALA A C 1
ATOM 1342 O O . ALA A 1 163 ? 0.768 -7.737 -3.823 1.00 97.00 163 ALA A O 1
ATOM 1343 N N . TYR A 1 164 ? 0.581 -7.072 -5.971 1.00 96.44 164 TYR A N 1
ATOM 1344 C CA . TYR A 1 164 ? 1.108 -8.276 -6.589 1.00 96.44 164 TYR A CA 1
ATOM 1345 C C . TYR A 1 164 ? 2.262 -7.928 -7.522 1.00 96.44 164 TYR A C 1
ATOM 1347 O O . TYR A 1 164 ? 2.094 -7.055 -8.371 1.00 96.44 164 TYR A O 1
ATOM 1355 N N . ALA A 1 165 ? 3.366 -8.665 -7.431 1.00 93.50 165 ALA A N 1
ATOM 1356 C CA . ALA A 1 165 ? 4.422 -8.681 -8.442 1.00 93.50 165 ALA A CA 1
ATOM 1357 C C . ALA A 1 165 ? 4.565 -10.109 -8.971 1.00 93.50 165 ALA A C 1
ATOM 1359 O O . ALA A 1 165 ? 4.568 -11.057 -8.186 1.00 93.50 165 ALA A O 1
ATOM 1360 N N . ASN A 1 166 ? 4.650 -10.279 -10.294 1.00 90.94 166 ASN A N 1
ATOM 1361 C CA . ASN A 1 166 ? 4.730 -11.598 -10.940 1.00 90.94 166 ASN A CA 1
ATOM 1362 C C . ASN A 1 166 ? 3.656 -12.590 -10.436 1.00 90.94 166 ASN A C 1
ATOM 1364 O O . ASN A 1 166 ? 3.954 -13.738 -10.113 1.00 90.94 166 ASN A O 1
ATOM 1368 N N . ASP A 1 167 ? 2.414 -12.110 -10.299 1.00 91.56 167 ASP A N 1
ATOM 1369 C CA . ASP A 1 167 ? 1.252 -12.833 -9.751 1.00 91.56 167 ASP A CA 1
ATOM 1370 C C . ASP A 1 167 ? 1.376 -13.319 -8.291 1.00 91.56 167 ASP A C 1
ATOM 1372 O O . ASP A 1 167 ? 0.450 -13.936 -7.755 1.00 91.56 167 ASP A O 1
ATOM 1376 N N . GLN A 1 168 ? 2.463 -12.986 -7.595 1.00 95.25 168 GLN A N 1
ATOM 1377 C CA . GLN A 1 168 ? 2.651 -13.271 -6.176 1.00 95.25 168 GLN A CA 1
ATOM 1378 C C . GLN A 1 168 ? 2.178 -12.094 -5.327 1.00 95.25 168 GLN A C 1
ATOM 1380 O O . GLN A 1 168 ? 2.476 -10.942 -5.626 1.00 95.25 168 GLN A O 1
ATOM 1385 N N . LEU A 1 169 ? 1.424 -12.380 -4.261 1.00 95.44 169 LEU A N 1
ATOM 1386 C CA . LEU A 1 169 ? 1.006 -11.366 -3.292 1.00 95.44 169 LEU A CA 1
ATOM 1387 C C . LEU A 1 169 ? 2.224 -10.940 -2.469 1.00 95.44 169 LEU A C 1
ATOM 1389 O O . LEU A 1 169 ? 2.701 -11.723 -1.654 1.00 95.44 169 LEU A O 1
ATOM 1393 N N . ILE A 1 170 ? 2.678 -9.705 -2.655 1.00 94.31 170 ILE A N 1
ATOM 1394 C CA . ILE A 1 170 ? 3.849 -9.164 -1.954 1.00 94.31 170 ILE A CA 1
ATOM 1395 C C . ILE A 1 170 ? 3.463 -8.231 -0.810 1.00 94.31 170 ILE A C 1
ATOM 1397 O O . ILE A 1 170 ? 4.225 -8.094 0.139 1.00 94.31 170 ILE A O 1
ATOM 1401 N N . GLU A 1 171 ? 2.267 -7.637 -0.855 1.00 93.69 171 GLU A N 1
ATOM 1402 C CA . GLU A 1 171 ? 1.759 -6.775 0.209 1.00 93.69 171 GLU A CA 1
ATOM 1403 C C . GLU A 1 171 ? 0.238 -6.887 0.346 1.00 93.69 171 GLU A C 1
ATOM 1405 O O . GLU A 1 171 ? -0.505 -6.968 -0.635 1.00 93.69 171 GLU A O 1
ATOM 1410 N N . LYS A 1 172 ? -0.239 -6.856 1.590 1.00 95.88 172 LYS A N 1
ATOM 1411 C CA . LYS A 1 172 ? -1.648 -6.736 1.944 1.00 95.88 172 LYS A CA 1
ATOM 1412 C C . LYS A 1 172 ? -1.821 -5.741 3.087 1.00 95.88 172 LYS A C 1
ATOM 1414 O O . LYS A 1 172 ? -1.282 -5.947 4.175 1.00 95.88 172 LYS A O 1
ATOM 1419 N N . ILE A 1 173 ? -2.663 -4.735 2.872 1.00 94.25 173 ILE A N 1
ATOM 1420 C CA . ILE A 1 173 ? -3.096 -3.786 3.903 1.00 94.25 173 ILE A CA 1
ATOM 1421 C C . ILE A 1 173 ? -4.599 -3.956 4.113 1.00 94.25 173 ILE A C 1
ATOM 1423 O O . ILE A 1 173 ? -5.377 -3.981 3.165 1.00 94.25 173 ILE A O 1
ATOM 1427 N N . GLU A 1 174 ? -5.038 -4.088 5.358 1.00 95.81 174 GLU A N 1
ATOM 1428 C CA . GLU A 1 174 ? -6.452 -4.192 5.717 1.00 95.81 174 GLU A CA 1
ATOM 1429 C C . GLU A 1 174 ? -6.793 -3.099 6.712 1.00 95.81 174 GLU A C 1
ATOM 1431 O O . GLU A 1 174 ? -6.230 -3.070 7.803 1.00 95.81 174 GLU A O 1
ATOM 1436 N N . LYS A 1 175 ? -7.750 -2.240 6.377 1.00 92.69 175 LYS A N 1
ATOM 1437 C CA . LYS A 1 175 ? -8.219 -1.170 7.258 1.00 92.69 175 LYS A CA 1
ATOM 1438 C C . LYS A 1 175 ? -9.647 -1.429 7.683 1.00 92.69 175 LYS A C 1
ATOM 1440 O O . LYS A 1 175 ? -10.490 -1.787 6.861 1.00 92.69 175 LYS A O 1
ATOM 1445 N N . TYR A 1 176 ? -9.927 -1.207 8.959 1.00 94.00 176 TYR A N 1
ATOM 1446 C CA . TYR A 1 176 ? -11.246 -1.386 9.549 1.00 94.00 176 TYR A CA 1
ATOM 1447 C C . TYR A 1 176 ? -11.692 -0.093 10.216 1.00 94.00 176 TYR A C 1
ATOM 1449 O O . TYR A 1 176 ? -10.969 0.481 11.035 1.00 94.00 176 TYR A O 1
ATOM 1457 N N . TYR A 1 177 ? -12.912 0.325 9.900 1.00 90.06 177 TYR A N 1
ATOM 1458 C CA . TYR A 1 177 ? -13.515 1.548 10.406 1.00 90.06 177 TYR A CA 1
ATOM 1459 C C . TYR A 1 177 ? -14.682 1.218 11.339 1.00 90.06 177 TYR A C 1
ATOM 1461 O O . TYR A 1 177 ? -15.523 0.366 11.038 1.00 90.06 177 TYR A O 1
ATOM 1469 N N . GLY A 1 178 ? -14.730 1.903 12.480 1.00 87.31 178 GLY A N 1
ATOM 1470 C CA . GLY A 1 178 ? -15.824 1.817 13.438 1.00 87.31 178 GLY A CA 1
ATOM 1471 C C . GLY A 1 178 ? -17.126 2.410 12.893 1.00 87.31 178 GLY A C 1
ATOM 1472 O O . GLY A 1 178 ? -17.183 2.992 11.810 1.00 87.31 178 GLY A O 1
ATOM 1473 N N . THR A 1 179 ? -18.200 2.304 13.674 1.00 85.44 179 THR A N 1
ATOM 1474 C CA . THR A 1 179 ? -19.535 2.815 13.302 1.00 85.44 179 THR A CA 1
ATOM 1475 C C . THR A 1 179 ? -19.582 4.333 13.119 1.00 85.44 179 THR A C 1
ATOM 1477 O O . THR A 1 179 ? -20.434 4.836 12.395 1.00 85.44 179 THR A O 1
ATOM 1480 N N . ASN A 1 180 ? -18.651 5.057 13.737 1.00 84.81 180 ASN A N 1
ATOM 1481 C CA . ASN A 1 180 ? -18.467 6.502 13.596 1.00 84.81 180 ASN A CA 1
ATOM 1482 C C . ASN A 1 180 ? -17.548 6.892 12.419 1.00 84.81 180 ASN A C 1
ATOM 1484 O O . ASN A 1 180 ? -17.173 8.056 12.311 1.00 84.81 180 ASN A O 1
ATOM 1488 N N . GLY A 1 181 ? -17.136 5.931 11.584 1.00 80.69 181 GLY A N 1
ATOM 1489 C CA . GLY A 1 181 ? -16.246 6.155 10.444 1.00 80.69 181 GLY A CA 1
ATOM 1490 C C . GLY A 1 181 ? -14.766 6.327 10.802 1.00 80.69 181 GLY A C 1
ATOM 1491 O O . GLY A 1 181 ? -13.958 6.548 9.906 1.00 80.69 181 GLY A O 1
ATOM 1492 N N . LYS A 1 182 ? -14.377 6.216 12.079 1.00 85.56 182 LYS A N 1
ATOM 1493 C CA . LYS A 1 182 ? -12.967 6.307 12.486 1.00 85.56 182 LYS A CA 1
ATOM 1494 C C . LYS A 1 182 ? -12.231 5.000 12.234 1.00 85.56 182 LYS A C 1
ATOM 1496 O O . LYS A 1 182 ? -12.792 3.929 12.449 1.00 85.56 182 LYS A O 1
ATOM 1501 N N . LEU A 1 183 ? -10.968 5.092 11.829 1.00 85.19 183 LEU A N 1
ATOM 1502 C CA . LEU A 1 183 ? -10.074 3.944 11.724 1.00 85.19 183 LEU A CA 1
ATOM 1503 C C . LEU A 1 183 ? -9.828 3.365 13.125 1.00 85.19 183 LEU A C 1
ATOM 1505 O O . LEU A 1 183 ? -9.395 4.091 14.015 1.00 85.19 183 LEU A O 1
ATOM 1509 N N . ILE A 1 184 ? -10.137 2.082 13.318 1.00 90.88 184 ILE A N 1
ATOM 1510 C CA . ILE A 1 184 ? -10.010 1.390 14.615 1.00 90.88 184 ILE A CA 1
ATOM 1511 C C . ILE A 1 184 ? -8.960 0.281 14.587 1.00 90.88 184 ILE A C 1
ATOM 1513 O O . ILE A 1 184 ? -8.441 -0.117 15.628 1.00 90.88 184 ILE A O 1
ATOM 1517 N N . LYS A 1 185 ? -8.643 -0.242 13.399 1.00 92.62 185 LYS A N 1
ATOM 1518 C CA . LYS A 1 185 ? -7.691 -1.337 13.242 1.00 92.62 185 LYS A CA 1
ATOM 1519 C C . LYS A 1 185 ? -7.090 -1.335 11.845 1.00 92.62 185 LYS A C 1
ATOM 1521 O O . LYS A 1 185 ? -7.820 -1.181 10.866 1.00 92.62 185 LYS A O 1
ATOM 1526 N N . GLU A 1 186 ? -5.793 -1.587 11.765 1.00 92.06 186 GLU A N 1
ATOM 1527 C CA . GLU A 1 186 ? -5.090 -1.896 10.524 1.00 92.06 186 GLU A CA 1
ATOM 1528 C C . GLU A 1 186 ? -4.325 -3.211 10.657 1.00 92.06 186 GLU A C 1
ATOM 1530 O O . GLU A 1 186 ? -3.812 -3.540 11.727 1.00 92.06 186 GLU A O 1
ATOM 1535 N N . ARG A 1 187 ? -4.237 -3.962 9.562 1.00 92.94 187 ARG A N 1
ATOM 1536 C CA . ARG A 1 187 ? -3.328 -5.096 9.426 1.00 92.94 187 ARG A CA 1
ATOM 1537 C C . ARG A 1 187 ? -2.436 -4.867 8.222 1.00 92.94 187 ARG A C 1
ATOM 1539 O O . ARG A 1 187 ? -2.947 -4.519 7.165 1.00 92.94 187 ARG A O 1
ATOM 1546 N N . TRP A 1 188 ? -1.142 -5.094 8.381 1.00 91.94 188 TRP A N 1
ATOM 1547 C CA . TRP A 1 188 ? -0.178 -5.001 7.294 1.00 91.94 188 TRP A CA 1
ATOM 1548 C C . TRP A 1 188 ? 0.641 -6.277 7.223 1.00 91.94 188 TRP A C 1
ATOM 1550 O O . TRP A 1 188 ? 1.169 -6.734 8.238 1.00 91.94 188 TRP A O 1
ATOM 1560 N N . LYS A 1 189 ? 0.719 -6.857 6.031 1.00 92.00 189 LYS A N 1
ATOM 1561 C CA . LYS A 1 189 ? 1.600 -7.972 5.720 1.00 92.00 189 LYS A CA 1
ATOM 1562 C C . LYS A 1 189 ? 2.376 -7.660 4.459 1.00 92.00 189 LYS A C 1
ATOM 1564 O O . LYS A 1 189 ? 1.731 -7.341 3.466 1.00 92.00 189 LYS A O 1
ATOM 1569 N N . ALA A 1 190 ? 3.695 -7.792 4.479 1.00 89.12 190 ALA A N 1
ATOM 1570 C CA . ALA A 1 190 ? 4.515 -7.548 3.298 1.00 89.12 190 ALA A CA 1
ATOM 1571 C C . ALA A 1 190 ? 5.783 -8.412 3.286 1.00 89.12 190 ALA A C 1
ATOM 1573 O O . ALA A 1 190 ? 6.355 -8.671 4.347 1.00 89.12 190 ALA A O 1
ATOM 1574 N N . TYR A 1 191 ? 6.173 -8.853 2.084 1.00 83.75 191 TYR A N 1
ATOM 1575 C CA . TYR A 1 191 ? 7.403 -9.589 1.748 1.00 83.75 191 TYR A CA 1
ATOM 1576 C C . TYR A 1 191 ? 7.744 -10.770 2.672 1.00 83.75 191 TYR A C 1
ATOM 1578 O O . TYR A 1 191 ? 8.911 -11.057 2.902 1.00 83.75 191 TYR A O 1
ATOM 1586 N N . ASP A 1 192 ? 6.740 -11.409 3.276 1.00 77.94 192 ASP A N 1
ATOM 1587 C CA . ASP A 1 192 ? 6.871 -12.449 4.313 1.00 77.94 192 ASP A CA 1
ATOM 1588 C C . ASP A 1 192 ? 7.596 -12.038 5.621 1.00 77.94 192 ASP A C 1
ATOM 1590 O O . ASP A 1 192 ? 7.540 -12.762 6.618 1.00 77.94 192 ASP A O 1
ATOM 1594 N N . GLU A 1 193 ? 8.202 -10.850 5.682 1.00 76.94 193 GLU A N 1
ATOM 1595 C CA . GLU A 1 193 ? 8.955 -10.342 6.839 1.00 76.94 193 GLU A CA 1
ATOM 1596 C C . GLU A 1 193 ? 8.123 -9.467 7.787 1.00 76.94 193 GLU A C 1
ATOM 1598 O O . GLU A 1 193 ? 8.372 -9.394 9.007 1.00 76.94 193 GLU A O 1
ATOM 1603 N N . TYR A 1 194 ? 7.130 -8.779 7.227 1.00 82.69 194 TYR A N 1
ATOM 1604 C CA . TYR A 1 194 ? 6.284 -7.840 7.943 1.00 82.69 194 TYR A CA 1
ATOM 1605 C C . TYR A 1 194 ? 4.909 -8.456 8.181 1.00 82.69 194 TYR A C 1
ATOM 1607 O O . TYR A 1 194 ? 4.249 -8.932 7.262 1.00 82.69 194 TYR A O 1
ATOM 1615 N N . ASN A 1 195 ? 4.466 -8.442 9.439 1.00 88.25 195 ASN A N 1
ATOM 1616 C CA . ASN A 1 195 ? 3.139 -8.898 9.846 1.00 88.25 195 ASN A CA 1
ATOM 1617 C C . ASN A 1 195 ? 2.712 -8.116 11.088 1.00 88.25 195 ASN A C 1
ATOM 1619 O O . ASN A 1 195 ? 3.008 -8.507 12.218 1.00 88.25 195 ASN A O 1
ATOM 1623 N N . TYR A 1 196 ? 2.068 -6.974 10.877 1.00 87.44 196 TYR A N 1
ATOM 1624 C CA . TYR A 1 196 ? 1.692 -6.049 11.935 1.00 87.44 196 TYR A CA 1
ATOM 1625 C C . TYR A 1 196 ? 0.182 -5.952 12.101 1.00 87.44 196 TYR A C 1
ATOM 1627 O O . TYR A 1 196 ? -0.579 -5.938 11.132 1.00 87.44 196 TYR A O 1
ATOM 1635 N N . LEU A 1 197 ? -0.238 -5.830 13.356 1.00 89.88 197 LEU A N 1
ATOM 1636 C CA . LEU A 1 197 ? -1.590 -5.460 13.749 1.00 89.88 197 LEU A CA 1
ATOM 1637 C C . LEU A 1 197 ? -1.521 -4.156 14.533 1.00 89.88 197 LEU A C 1
ATOM 1639 O O . LEU A 1 197 ? -0.825 -4.070 15.545 1.00 89.88 197 LEU A O 1
ATOM 1643 N N . ILE A 1 198 ? -2.269 -3.162 14.081 1.00 86.06 198 ILE A N 1
ATOM 1644 C CA . ILE A 1 198 ? -2.325 -1.836 14.684 1.00 86.06 198 ILE A CA 1
ATOM 1645 C C . ILE A 1 198 ? -3.756 -1.600 15.152 1.00 86.06 198 ILE A C 1
ATOM 1647 O O . ILE A 1 198 ? -4.700 -1.787 14.386 1.00 86.06 198 ILE A O 1
ATOM 1651 N N . ILE A 1 199 ? -3.924 -1.213 16.412 1.00 88.38 199 ILE A N 1
ATOM 1652 C CA . ILE A 1 199 ? -5.225 -0.957 17.037 1.00 88.38 199 ILE A CA 1
ATOM 1653 C C . ILE A 1 199 ? -5.263 0.492 17.505 1.00 88.38 199 ILE A C 1
ATOM 1655 O O . ILE A 1 199 ? -4.385 0.919 18.254 1.00 88.38 199 ILE A O 1
ATOM 1659 N N . TYR A 1 200 ? -6.297 1.213 17.088 1.00 84.69 200 TYR A N 1
ATOM 1660 C CA . TYR A 1 200 ? -6.548 2.605 17.442 1.00 84.69 200 TYR A CA 1
ATOM 1661 C C . TYR A 1 200 ? -7.654 2.672 18.497 1.00 84.69 200 TYR A C 1
ATOM 1663 O O . TYR A 1 200 ? -8.698 2.034 18.331 1.00 84.69 200 TYR A O 1
ATOM 1671 N N . HIS A 1 201 ? -7.419 3.431 19.570 1.00 80.62 201 HIS A N 1
ATOM 1672 C CA . HIS A 1 201 ? -8.363 3.622 20.680 1.00 80.62 201 HIS A CA 1
ATOM 1673 C C . HIS A 1 201 ? -9.006 5.008 20.629 1.00 80.62 201 HIS A C 1
ATOM 1675 O O . HIS A 1 201 ? -8.307 5.967 20.228 1.00 80.62 201 HIS A O 1
#

pLDDT: mean 73.55, std 22.37, range [27.12, 98.0]

Radius of gyration: 23.83 Å; chains: 1; bounding box: 58×83×50 Å

Organism: NCBI:txid2803949

Foldseek 3Di:
DDDDDDDDPPPPPPDDDDDPPPPVLQDFKWKWKWFAALVRPDIDGQDTATPHSDPPDDPDDPPPADPPHDDPQDDPVCLVQCVVPAFDKDADPVVVPPPDFARIWTKHFDADPVRHTAKIWIWGFHQWDADPVRDIDGDPDTDTDTAWIWGWADDPFWIKIFIDGPNDTAKIKIWGADPVRHTAWIWIDGNSPTTMIMGID